Protein AF-A0A1B1S816-F1 (afdb_monomer_lite)

Secondary structure (DSSP, 8-state):
--HHHHHHHHHHHHHHTT----HHHHHHHHHHHHHHIIIIIHHHHHHHHHHHHTT--S--EEEEE--TTSPPEEEEE--S--TTT-TT------------------PPP---EEEEETTS-EE-SSHHHHHHHHHHHT-HHHHTT--S-EETTEESEESPPPP-TT----EEEETTEEEE--S-HHHHHHHHHHHHHHTT--EEEEETTS-----------PPPPEEEETT---EEHHHHHHHHHHHHHHH-TT--HHHHHHHS-GGGT-SS-SEEEHHHHHHHHHTT-GGGGTB--SGGG-EE-TTS-EEEEB---STTHHHHHHHHHHHH---EEE-

Structure (mmCIF, N/CA/C/O backbone):
data_AF-A0A1B1S816-F1
#
_entry.id   AF-A0A1B1S816-F1
#
loop_
_atom_site.group_PDB
_atom_site.id
_atom_site.type_symbol
_atom_site.label_atom_id
_atom_site.label_alt_id
_atom_site.label_comp_id
_atom_site.label_asym_id
_atom_site.label_entity_id
_atom_site.label_seq_id
_atom_site.pdbx_PDB_ins_code
_atom_site.Cartn_x
_atom_site.Cartn_y
_atom_site.Cartn_z
_atom_site.occupancy
_atom_site.B_iso_or_equiv
_atom_site.auth_seq_id
_atom_site.auth_comp_id
_atom_site.auth_asym_id
_atom_site.auth_atom_id
_atom_site.pdbx_PDB_model_num
ATOM 1 N N . MET A 1 1 ? -39.399 17.566 5.048 1.00 54.06 1 MET A N 1
ATOM 2 C CA . MET A 1 1 ? -39.058 16.172 5.399 1.00 54.06 1 MET A CA 1
ATOM 3 C C . MET A 1 1 ? -37.978 15.741 4.426 1.00 54.06 1 MET A C 1
ATOM 5 O O . MET A 1 1 ? -38.044 16.187 3.289 1.00 54.06 1 MET A O 1
ATOM 9 N N . SER A 1 2 ? -36.941 15.030 4.871 1.00 76.81 2 SER A N 1
ATOM 10 C CA . SER A 1 2 ? -35.903 14.547 3.947 1.00 76.81 2 SER A CA 1
ATOM 11 C C . SER A 1 2 ? -36.469 13.405 3.109 1.00 76.81 2 SER A C 1
ATOM 13 O O . SER A 1 2 ? -37.293 12.634 3.611 1.00 76.81 2 SER A O 1
ATOM 15 N N . THR A 1 3 ? -36.025 13.255 1.866 1.00 81.31 3 THR A N 1
ATOM 16 C CA . THR A 1 3 ? -36.449 12.118 1.027 1.00 81.31 3 THR A CA 1
ATOM 17 C C . THR A 1 3 ? -36.062 10.781 1.674 1.00 81.31 3 THR A C 1
ATOM 19 O O . THR A 1 3 ? -36.803 9.805 1.586 1.00 81.31 3 THR A O 1
ATOM 22 N N . LEU A 1 4 ? -34.976 10.762 2.456 1.00 79.44 4 LEU A N 1
ATOM 23 C CA . LEU A 1 4 ? -34.567 9.619 3.277 1.00 79.44 4 LEU A CA 1
ATOM 24 C C . LEU A 1 4 ? -35.633 9.225 4.319 1.00 79.44 4 LEU A C 1
ATOM 26 O O . LEU A 1 4 ? -35.900 8.045 4.537 1.00 79.44 4 LEU A O 1
ATOM 30 N N . SER A 1 5 ? -36.293 10.207 4.945 1.00 79.81 5 SER A N 1
ATOM 31 C CA . SER A 1 5 ? -37.382 9.928 5.890 1.00 79.81 5 SER A CA 1
ATOM 32 C C . SER A 1 5 ? -38.617 9.342 5.197 1.00 79.81 5 SER A C 1
ATOM 34 O O . SER A 1 5 ? -39.260 8.446 5.743 1.00 79.81 5 SER A O 1
ATOM 36 N N . GLU A 1 6 ? -38.910 9.781 3.972 1.00 84.38 6 GLU A N 1
ATOM 37 C CA . GLU A 1 6 ? -40.003 9.241 3.157 1.00 84.38 6 GLU A CA 1
ATOM 38 C C . GLU A 1 6 ? -39.717 7.802 2.707 1.00 84.38 6 GLU A C 1
ATOM 40 O O . GLU A 1 6 ? -40.620 6.961 2.735 1.00 84.38 6 GLU A O 1
ATOM 45 N N . LEU A 1 7 ? -38.458 7.485 2.382 1.00 84.38 7 LEU A N 1
ATOM 46 C CA . LEU A 1 7 ? -38.013 6.127 2.068 1.00 84.38 7 LEU A CA 1
ATOM 47 C C . LEU A 1 7 ? -38.244 5.171 3.248 1.00 84.38 7 LEU A C 1
ATOM 49 O O . LEU A 1 7 ? -38.854 4.113 3.071 1.00 84.38 7 LEU A O 1
ATOM 53 N N . TYR A 1 8 ? -37.843 5.557 4.464 1.00 84.19 8 TYR A N 1
ATOM 54 C CA . TYR A 1 8 ? -38.064 4.735 5.658 1.00 84.19 8 TYR A CA 1
ATOM 55 C C . TYR A 1 8 ? -39.546 4.540 5.975 1.00 84.19 8 TYR A C 1
ATOM 57 O O . TYR A 1 8 ? -39.967 3.422 6.272 1.00 84.19 8 TYR A O 1
ATOM 65 N N . ILE A 1 9 ? -40.355 5.598 5.861 1.00 86.38 9 ILE A N 1
ATOM 66 C CA . ILE A 1 9 ? -41.809 5.509 6.047 1.00 86.38 9 ILE A CA 1
ATOM 67 C C . ILE A 1 9 ? -42.423 4.556 5.015 1.00 86.38 9 ILE A C 1
ATOM 69 O O . ILE A 1 9 ? -43.265 3.729 5.362 1.00 86.38 9 ILE A O 1
ATOM 73 N N . THR A 1 10 ? -41.987 4.629 3.759 1.00 85.12 10 THR A N 1
ATOM 74 C CA . THR A 1 10 ? -42.497 3.781 2.674 1.00 85.12 10 THR A CA 1
ATOM 75 C C . THR A 1 10 ? -42.154 2.311 2.906 1.00 85.12 10 THR A C 1
ATOM 77 O O . THR A 1 10 ? -43.043 1.461 2.853 1.00 85.12 10 THR A O 1
ATOM 80 N N . MET A 1 11 ? -40.900 2.003 3.247 1.00 82.12 11 MET A N 1
ATOM 81 C CA . MET A 1 11 ? -40.461 0.637 3.557 1.00 82.12 11 MET A CA 1
ATOM 82 C C . MET A 1 11 ? -41.181 0.057 4.781 1.00 82.12 11 MET A C 1
ATOM 84 O O . MET A 1 11 ? -41.574 -1.111 4.784 1.00 82.12 11 MET A O 1
ATOM 88 N N . GLU A 1 12 ? -41.409 0.877 5.804 1.00 85.44 12 GLU A N 1
ATOM 89 C CA . GLU A 1 12 ? -42.165 0.499 6.998 1.00 85.44 12 GLU A CA 1
ATOM 90 C C . GLU A 1 12 ? -43.648 0.243 6.678 1.00 85.44 12 GLU A C 1
ATOM 92 O O . GLU A 1 12 ? -44.245 -0.711 7.177 1.00 85.44 12 GLU A O 1
ATOM 97 N N . ASN A 1 13 ? -44.250 1.049 5.801 1.00 87.38 13 ASN A N 1
ATOM 98 C CA . ASN A 1 13 ? -45.633 0.866 5.359 1.00 87.38 13 ASN A CA 1
ATOM 99 C C . ASN A 1 13 ? -45.807 -0.411 4.529 1.00 87.38 13 ASN A C 1
ATOM 101 O O . ASN A 1 13 ? -46.767 -1.146 4.750 1.00 87.38 13 ASN A O 1
ATOM 105 N N . LEU A 1 14 ? -44.868 -0.721 3.629 1.00 83.56 14 LEU A N 1
ATOM 106 C CA . LEU A 1 14 ? -44.874 -1.978 2.869 1.00 83.56 14 LEU A CA 1
ATOM 107 C C . LEU A 1 14 ? -44.826 -3.197 3.802 1.00 83.56 14 LEU A C 1
ATOM 109 O O . LEU A 1 14 ? -45.583 -4.150 3.606 1.00 83.56 14 LEU A O 1
ATOM 113 N N . ARG A 1 15 ? -44.010 -3.132 4.865 1.00 81.25 15 ARG A N 1
ATOM 114 C CA . ARG A 1 15 ? -43.965 -4.160 5.918 1.00 81.25 15 ARG A CA 1
ATOM 115 C C . ARG A 1 15 ? -45.287 -4.265 6.680 1.00 81.25 15 ARG A C 1
ATOM 117 O O . ARG A 1 15 ? -45.791 -5.368 6.864 1.00 81.25 15 ARG A O 1
ATOM 124 N N . LYS A 1 16 ? -45.876 -3.137 7.092 1.00 85.44 16 LYS A N 1
ATOM 125 C CA . LYS A 1 16 ? -47.153 -3.101 7.836 1.00 85.44 16 LYS A CA 1
ATOM 126 C C . LYS A 1 16 ? -48.343 -3.615 7.029 1.00 85.44 16 LYS A C 1
ATOM 128 O O . LYS A 1 16 ? -49.249 -4.208 7.602 1.00 85.44 16 LYS A O 1
ATOM 133 N N . LEU A 1 17 ? -48.338 -3.403 5.714 1.00 87.75 17 LEU A N 1
ATOM 134 C CA . LEU A 1 17 ? -49.375 -3.885 4.797 1.00 87.75 17 LEU A CA 1
ATOM 135 C C . LEU A 1 17 ? -49.172 -5.351 4.376 1.00 87.75 17 LEU A C 1
ATOM 137 O O . LEU A 1 17 ? -49.970 -5.872 3.600 1.00 87.75 17 LEU A O 1
ATOM 141 N N . ASN A 1 18 ? -48.130 -6.016 4.894 1.00 81.56 18 ASN A N 1
ATOM 142 C CA . ASN A 1 18 ? -47.768 -7.402 4.594 1.00 81.56 18 ASN A CA 1
ATOM 143 C C . ASN A 1 18 ? -47.592 -7.669 3.085 1.00 81.56 18 ASN A C 1
ATOM 145 O O . ASN A 1 18 ? -47.890 -8.757 2.589 1.00 81.56 18 ASN A O 1
ATOM 149 N N . LEU A 1 19 ? -47.139 -6.649 2.349 1.00 79.06 19 LEU A N 1
ATOM 150 C CA . LEU A 1 19 ? -46.873 -6.747 0.920 1.00 79.06 19 LEU A CA 1
ATOM 151 C C . LEU A 1 19 ? -45.520 -7.441 0.698 1.00 79.06 19 LEU A C 1
ATOM 153 O O . LEU A 1 19 ? -44.562 -7.157 1.423 1.00 79.06 19 LEU A O 1
ATOM 157 N N . PRO A 1 20 ? -45.411 -8.346 -0.290 1.00 73.56 20 PRO A N 1
ATOM 158 C CA . PRO A 1 20 ? -44.156 -9.025 -0.576 1.00 73.56 20 PRO A CA 1
ATOM 159 C C . PRO A 1 20 ? -43.113 -8.016 -1.068 1.00 73.56 20 PRO A C 1
ATOM 161 O O . PRO A 1 20 ? -43.314 -7.340 -2.074 1.00 73.56 20 PRO A O 1
ATOM 164 N N . ILE A 1 21 ? -41.991 -7.934 -0.354 1.00 77.69 21 ILE A N 1
ATOM 165 C CA . ILE A 1 21 ? -40.817 -7.158 -0.760 1.00 77.69 21 ILE A CA 1
ATOM 166 C C . ILE A 1 21 ? -39.834 -8.147 -1.383 1.00 77.69 21 ILE A C 1
ATOM 168 O O . ILE A 1 21 ? -39.201 -8.929 -0.664 1.00 77.69 21 ILE A O 1
ATOM 172 N N . ASP A 1 22 ? -39.748 -8.146 -2.711 1.00 80.69 22 ASP A N 1
ATOM 173 C CA . ASP A 1 22 ? -38.794 -8.987 -3.429 1.00 80.69 22 ASP A CA 1
ATOM 174 C C . ASP A 1 22 ? -37.340 -8.517 -3.210 1.00 80.69 22 ASP A C 1
ATOM 176 O O . ASP A 1 22 ? -37.071 -7.405 -2.748 1.00 80.69 22 ASP A O 1
ATOM 180 N N . GLU A 1 23 ? -36.374 -9.395 -3.492 1.00 75.69 23 GLU A N 1
ATOM 181 C CA . GLU A 1 23 ? -34.948 -9.091 -3.286 1.00 75.69 23 GLU A CA 1
ATOM 182 C C . GLU A 1 23 ? -34.452 -7.935 -4.160 1.00 75.69 23 GLU A C 1
ATOM 184 O O . GLU A 1 23 ? -33.545 -7.201 -3.769 1.00 75.69 23 GLU A O 1
ATOM 189 N N . ARG A 1 24 ? -35.079 -7.723 -5.319 1.00 77.50 24 ARG A N 1
ATOM 190 C CA . ARG A 1 24 ? -34.730 -6.625 -6.217 1.00 77.50 24 ARG A CA 1
ATOM 191 C C . ARG A 1 24 ? -35.091 -5.275 -5.599 1.00 77.50 24 ARG A C 1
ATOM 193 O O . ARG A 1 24 ? -34.254 -4.378 -5.578 1.00 77.50 24 ARG A O 1
ATOM 200 N N . LEU A 1 25 ? -36.294 -5.147 -5.048 1.00 78.12 25 LEU A N 1
ATOM 201 C CA . LEU A 1 25 ? -36.765 -3.936 -4.388 1.00 78.12 25 LEU A CA 1
ATOM 202 C C . LEU A 1 25 ? -35.934 -3.624 -3.137 1.00 78.12 25 LEU A C 1
ATOM 204 O O . LEU A 1 25 ? -35.662 -2.459 -2.866 1.00 78.12 25 LEU A O 1
ATOM 208 N N . LYS A 1 26 ? -35.465 -4.646 -2.404 1.00 75.06 26 LYS A N 1
ATOM 209 C CA . LYS A 1 26 ? -34.535 -4.452 -1.275 1.00 75.06 26 LYS A CA 1
ATOM 210 C C . LYS A 1 26 ? -33.193 -3.877 -1.720 1.00 75.06 26 LYS A C 1
ATOM 212 O O . LYS A 1 26 ? -32.689 -2.966 -1.073 1.00 75.06 26 LYS A O 1
ATOM 217 N N . GLN A 1 27 ? -32.625 -4.395 -2.808 1.00 75.69 27 GLN A N 1
ATOM 218 C CA . GLN A 1 27 ? -31.357 -3.903 -3.354 1.00 75.69 27 GLN A CA 1
ATOM 219 C C . GLN A 1 27 ? -31.491 -2.480 -3.906 1.00 75.69 27 GLN A C 1
ATOM 221 O O . GLN A 1 27 ? -30.632 -1.641 -3.649 1.00 75.69 27 GLN A O 1
ATOM 226 N N . GLU A 1 28 ? -32.577 -2.191 -4.628 1.00 76.50 28 GLU A N 1
ATOM 227 C CA . GLU A 1 28 ? -32.858 -0.847 -5.145 1.00 76.50 28 GLU A CA 1
ATOM 228 C C . GLU A 1 28 ? -33.088 0.156 -4.002 1.00 76.50 28 GLU A C 1
ATOM 230 O O . GLU A 1 28 ? -32.550 1.261 -4.047 1.00 76.50 28 GLU A O 1
ATOM 235 N N . ALA A 1 29 ? -33.801 -0.240 -2.941 1.00 78.19 29 ALA A N 1
ATOM 236 C CA . ALA A 1 29 ? -34.000 0.590 -1.755 1.00 78.19 29 ALA A CA 1
ATOM 237 C C . ALA A 1 29 ? -32.696 0.837 -0.980 1.00 78.19 29 ALA A C 1
ATOM 239 O O . ALA A 1 29 ? -32.452 1.970 -0.580 1.00 78.19 29 ALA A O 1
ATOM 240 N N . ALA A 1 30 ? -31.846 -0.182 -0.808 1.00 73.50 30 ALA A N 1
ATOM 241 C CA . ALA A 1 30 ? -30.548 -0.038 -0.143 1.00 73.50 30 ALA A CA 1
ATOM 242 C C . ALA A 1 30 ? -29.606 0.893 -0.921 1.00 73.50 30 ALA A C 1
ATOM 244 O O . ALA A 1 30 ? -28.940 1.740 -0.334 1.00 73.50 30 ALA A O 1
ATOM 245 N N . LYS A 1 31 ? -29.595 0.781 -2.254 1.00 79.75 31 LYS A N 1
ATOM 246 C CA . LYS A 1 31 ? -28.821 1.681 -3.112 1.00 79.75 31 LYS A CA 1
ATOM 247 C C . LYS A 1 31 ? -29.330 3.120 -3.028 1.00 79.75 31 LYS A C 1
ATOM 249 O O . LYS A 1 31 ? -28.537 4.045 -2.904 1.00 79.75 31 LYS A O 1
ATOM 254 N N . LEU A 1 32 ? -30.649 3.305 -3.069 1.00 82.88 32 LEU A N 1
ATOM 255 C CA . LEU A 1 32 ? -31.257 4.624 -2.923 1.00 82.88 32 LEU A CA 1
ATOM 256 C C . LEU A 1 32 ? -30.966 5.228 -1.543 1.00 82.88 32 LEU A C 1
ATOM 258 O O . LEU A 1 32 ? -30.705 6.419 -1.442 1.00 82.88 32 LEU A O 1
ATOM 262 N N . GLU A 1 33 ? -30.986 4.420 -0.485 1.00 78.12 33 GLU A N 1
ATOM 263 C CA . GLU A 1 33 ? -30.619 4.847 0.865 1.00 78.12 33 GLU A CA 1
ATOM 264 C C . GLU A 1 33 ? -29.169 5.352 0.923 1.00 78.12 33 GLU A C 1
ATOM 266 O O . GLU A 1 33 ? -28.933 6.452 1.422 1.00 78.12 33 GLU A O 1
ATOM 271 N N . GLU A 1 34 ? -28.216 4.602 0.363 1.00 75.31 34 GLU A N 1
ATOM 272 C CA . GLU A 1 34 ? -26.804 5.003 0.271 1.00 75.31 34 GLU A CA 1
ATOM 273 C C . GLU A 1 34 ? -26.632 6.311 -0.518 1.00 75.31 34 GLU A C 1
ATOM 275 O O . GLU A 1 34 ? -25.973 7.246 -0.050 1.00 75.31 34 GLU A O 1
ATOM 280 N N . ASP A 1 35 ? -27.292 6.420 -1.675 1.00 80.25 35 ASP A N 1
ATOM 281 C CA . ASP A 1 35 ? -27.266 7.621 -2.511 1.00 80.25 35 ASP A CA 1
ATOM 282 C C . ASP A 1 35 ? -27.808 8.841 -1.745 1.00 80.25 35 ASP A C 1
ATOM 284 O O . ASP A 1 35 ? -27.175 9.899 -1.733 1.00 80.25 35 ASP A O 1
ATOM 288 N N . LEU A 1 36 ? -28.931 8.691 -1.036 1.00 79.69 36 LEU A N 1
ATOM 289 C CA . LEU A 1 36 ? -29.540 9.763 -0.244 1.00 79.69 36 LEU A CA 1
ATOM 290 C C . LEU A 1 36 ? -28.685 10.168 0.962 1.00 79.69 36 LEU A C 1
ATOM 292 O O . LEU A 1 36 ? -28.577 11.359 1.270 1.00 79.69 36 LEU A O 1
ATOM 296 N N . ILE A 1 37 ? -28.038 9.211 1.633 1.00 77.75 37 ILE A N 1
ATOM 297 C CA . ILE A 1 37 ? -27.075 9.502 2.703 1.00 77.75 37 ILE A CA 1
ATOM 298 C C . ILE A 1 37 ? -25.922 10.342 2.143 1.00 77.75 37 ILE A C 1
ATOM 300 O O . ILE A 1 37 ? -25.559 11.365 2.736 1.00 77.75 37 ILE A O 1
ATOM 304 N N . ARG A 1 38 ? -25.390 9.971 0.974 1.00 76.06 38 ARG A N 1
ATOM 305 C CA . ARG A 1 38 ? -24.302 10.701 0.319 1.00 76.06 38 ARG A CA 1
ATOM 306 C C . ARG A 1 38 ? -24.712 12.113 -0.097 1.00 76.06 38 ARG A C 1
ATOM 308 O O . ARG A 1 38 ? -23.936 13.044 0.108 1.00 76.06 38 ARG A O 1
ATOM 315 N N . THR A 1 39 ? -25.898 12.293 -0.678 1.00 79.31 39 THR A N 1
ATOM 316 C CA . THR A 1 39 ? -26.309 13.581 -1.261 1.00 79.31 39 THR A CA 1
ATOM 317 C C . THR A 1 39 ? -26.966 14.539 -0.275 1.00 79.31 39 THR A C 1
ATOM 319 O O . THR A 1 39 ? -26.865 15.747 -0.465 1.00 79.31 39 THR A O 1
ATOM 322 N N . GLU A 1 40 ? -27.645 14.044 0.762 1.00 80.06 40 GLU A N 1
ATOM 323 C CA . GLU A 1 40 ? -28.373 14.899 1.713 1.00 80.06 40 GLU A CA 1
ATOM 324 C C . GLU A 1 40 ? -27.672 14.994 3.073 1.00 80.06 40 GLU A C 1
ATOM 326 O O . GLU A 1 40 ? -27.517 16.088 3.628 1.00 80.06 40 GLU A O 1
ATOM 331 N N . ILE A 1 41 ? -27.228 13.859 3.623 1.00 80.31 41 ILE A N 1
ATOM 332 C CA . ILE A 1 41 ? -26.720 13.799 4.999 1.00 80.31 41 ILE A CA 1
ATOM 333 C C . ILE A 1 41 ? -25.270 14.278 5.080 1.00 80.31 41 ILE A C 1
ATOM 335 O O . ILE A 1 41 ? -24.970 15.124 5.927 1.00 80.31 41 ILE A O 1
ATOM 339 N N . LEU A 1 42 ? -24.380 13.800 4.202 1.00 77.69 42 LEU A N 1
ATOM 340 C CA . LEU A 1 42 ? -22.964 14.194 4.240 1.00 77.69 42 LEU A CA 1
ATOM 341 C C . LEU A 1 42 ? -22.754 15.712 4.072 1.00 77.69 42 LEU A C 1
ATOM 343 O O . LEU A 1 42 ? -22.046 16.282 4.902 1.00 77.69 42 LEU A O 1
ATOM 347 N N . PRO A 1 43 ? -23.399 16.415 3.117 1.00 80.88 43 PRO A N 1
ATOM 348 C CA . PRO A 1 43 ? -23.233 17.865 2.985 1.00 80.88 43 PRO A CA 1
ATOM 349 C C . PRO A 1 43 ? -23.735 18.637 4.209 1.00 80.88 43 PRO A C 1
ATOM 351 O O . PRO A 1 43 ? -23.079 19.570 4.669 1.00 80.88 43 PRO A O 1
ATOM 354 N N . THR A 1 44 ? -24.861 18.206 4.786 1.00 80.06 44 THR A N 1
ATOM 355 C CA . THR A 1 44 ? -25.425 18.815 6.000 1.00 80.06 44 THR A CA 1
ATOM 356 C C . THR A 1 44 ? -24.497 18.630 7.208 1.00 80.06 44 THR A C 1
ATOM 358 O O . THR A 1 44 ? -24.396 19.509 8.067 1.00 80.06 44 THR A O 1
ATOM 361 N N . LEU A 1 45 ? -23.812 17.484 7.301 1.00 79.38 45 LEU A N 1
ATOM 362 C CA . LEU A 1 45 ? -22.800 17.236 8.331 1.00 79.38 45 LEU A CA 1
ATOM 363 C C . LEU A 1 45 ? -21.567 18.118 8.122 1.00 79.38 45 LEU A C 1
ATOM 365 O O . LEU A 1 45 ? -21.092 18.719 9.085 1.00 79.38 45 LEU A O 1
ATOM 369 N N . THR A 1 46 ? -21.089 18.243 6.883 1.00 77.69 46 THR A N 1
ATOM 370 C CA . THR A 1 46 ? -19.962 19.114 6.526 1.00 77.69 46 THR A CA 1
ATOM 371 C C . THR A 1 46 ? -20.216 20.559 6.948 1.00 77.69 46 THR A C 1
ATOM 373 O O . THR A 1 46 ? -19.404 21.119 7.683 1.00 77.69 46 THR A O 1
ATOM 376 N N . GLU A 1 47 ? -21.371 21.127 6.589 1.00 81.88 47 GLU A N 1
ATOM 377 C CA . GLU A 1 47 ? -21.736 22.517 6.908 1.00 81.88 47 GLU A CA 1
ATOM 378 C C . GLU A 1 47 ? -21.732 22.801 8.421 1.00 81.88 47 GLU A C 1
ATOM 380 O O . GLU A 1 47 ? -21.360 23.886 8.867 1.00 81.88 47 GLU A O 1
ATOM 385 N N . LYS A 1 48 ? -22.117 21.813 9.238 1.00 80.75 48 LYS A N 1
ATOM 386 C CA . LYS A 1 48 ? -22.185 21.961 10.700 1.00 80.75 48 LYS A CA 1
ATOM 387 C C . LYS A 1 48 ? -20.855 21.715 11.404 1.00 80.75 48 LYS A C 1
ATOM 389 O O . LYS A 1 48 ? -20.613 22.303 12.457 1.00 80.75 48 LYS A O 1
ATOM 394 N N . ILE A 1 49 ? -20.022 20.823 10.873 1.00 81.50 49 ILE A N 1
ATOM 395 C CA . ILE A 1 49 ? -18.770 20.405 11.515 1.00 81.50 49 ILE A CA 1
ATOM 396 C C . ILE A 1 49 ? -17.616 21.338 11.133 1.00 81.50 49 ILE A C 1
ATOM 398 O O . ILE A 1 49 ? -16.775 21.632 11.982 1.00 81.50 49 ILE A O 1
ATOM 402 N N . GLU A 1 50 ? -17.586 21.851 9.902 1.00 78.19 50 GLU A N 1
ATOM 403 C CA . GLU A 1 50 ? -16.507 22.718 9.408 1.00 78.19 50 GLU A CA 1
ATOM 404 C C . GLU A 1 50 ? -16.243 23.944 10.315 1.00 78.19 50 GLU A C 1
ATOM 406 O O . GLU A 1 50 ? -15.088 24.138 10.713 1.00 78.19 50 GLU A O 1
ATOM 411 N N . PRO A 1 51 ? -17.256 24.709 10.781 1.00 86.19 51 PRO A N 1
ATOM 412 C CA . PRO A 1 51 ? -17.027 25.836 11.690 1.00 86.19 51 PRO A CA 1
ATOM 413 C C . PRO A 1 51 ? -16.426 25.425 13.041 1.00 86.19 51 PRO A C 1
ATOM 415 O O . PRO A 1 51 ? -15.627 26.164 13.617 1.00 86.19 51 PRO A O 1
ATOM 418 N N . ALA A 1 52 ? -16.779 24.241 13.552 1.00 79.75 52 ALA A N 1
ATOM 419 C CA . ALA A 1 52 ? -16.256 23.728 14.818 1.00 79.75 52 ALA A CA 1
ATOM 420 C C . ALA A 1 52 ? -14.782 23.297 14.710 1.00 79.75 52 ALA A C 1
ATOM 422 O O . ALA A 1 52 ? -14.057 23.313 15.705 1.00 79.75 52 ALA A O 1
ATOM 423 N N . LEU A 1 53 ? -14.325 22.947 13.504 1.00 80.44 53 LEU A N 1
ATOM 424 C CA . LEU A 1 53 ? -12.941 22.562 13.229 1.00 80.44 53 LEU A CA 1
ATOM 425 C C . LEU A 1 53 ? -12.050 23.741 12.812 1.00 80.44 53 LEU A C 1
ATOM 427 O O . LEU A 1 53 ? -10.834 23.578 12.753 1.00 80.44 53 LEU A O 1
ATOM 431 N N . ALA A 1 54 ? -12.612 24.936 12.601 1.00 78.56 54 ALA A N 1
ATOM 432 C CA . ALA A 1 54 ? -11.882 26.113 12.120 1.00 78.56 54 ALA A CA 1
ATOM 433 C C . ALA A 1 54 ? -10.707 26.548 13.021 1.00 78.56 54 ALA A C 1
ATOM 435 O O . ALA A 1 54 ? -9.746 27.149 12.545 1.00 78.56 54 ALA A O 1
ATOM 436 N N . GLN A 1 55 ? -10.755 26.242 14.322 1.00 76.31 55 GLN A N 1
ATOM 437 C CA . GLN A 1 55 ? -9.669 26.559 15.261 1.00 76.31 55 GLN A CA 1
ATOM 438 C C . GLN A 1 55 ? -8.487 25.580 15.175 1.00 76.31 55 GLN A C 1
ATOM 440 O O . GLN A 1 55 ? -7.437 25.821 15.775 1.00 76.31 55 GLN A O 1
ATOM 445 N N . VAL A 1 56 ? -8.637 24.459 14.464 1.00 76.94 56 VAL A N 1
ATOM 446 C CA . VAL A 1 56 ? -7.612 23.421 14.412 1.00 76.94 56 VAL A CA 1
ATOM 447 C C . VAL A 1 56 ? -6.591 23.726 13.318 1.00 76.94 56 VAL A C 1
ATOM 449 O O . VAL A 1 56 ? -6.877 23.659 12.131 1.00 76.94 56 VAL A O 1
ATOM 452 N N . GLN A 1 57 ? -5.356 24.020 13.727 1.00 60.00 57 GLN A N 1
ATOM 453 C CA . GLN A 1 57 ? -4.264 24.431 12.829 1.00 60.00 57 GLN A CA 1
ATOM 454 C C . GLN A 1 57 ? -3.397 23.263 12.326 1.00 60.00 57 GLN A C 1
ATOM 456 O O . GLN A 1 57 ? -2.254 23.459 11.915 1.00 60.00 57 GLN A O 1
ATOM 461 N N . ARG A 1 58 ? -3.893 22.025 12.412 1.00 59.38 58 ARG A N 1
ATOM 462 C CA . ARG A 1 58 ? -3.157 20.829 11.985 1.00 59.38 58 ARG A CA 1
ATOM 463 C C . ARG A 1 58 ? -4.069 19.850 11.265 1.00 59.38 58 ARG A C 1
ATOM 465 O O . ARG A 1 58 ? -5.235 19.720 11.620 1.00 59.38 58 ARG A O 1
ATOM 472 N N . GLU A 1 59 ? -3.499 19.110 10.322 1.00 53.53 59 GLU A N 1
ATOM 473 C CA . GLU A 1 59 ? -4.192 18.025 9.625 1.00 53.53 59 GLU A CA 1
ATOM 474 C C . GLU A 1 59 ? -4.706 16.971 10.624 1.00 53.53 59 GLU A C 1
ATOM 476 O O . GLU A 1 59 ? -3.977 16.527 11.524 1.00 53.53 59 GLU A O 1
ATOM 481 N N . LEU A 1 60 ? -5.966 16.564 10.466 1.00 64.94 60 LEU A N 1
ATOM 482 C CA . LEU A 1 60 ? -6.601 15.505 11.246 1.00 64.94 60 LEU A CA 1
ATOM 483 C C . LEU A 1 60 ? -7.660 14.783 10.421 1.00 64.94 60 LEU A C 1
ATOM 485 O O . LEU A 1 60 ? -8.268 15.363 9.529 1.00 64.94 60 LEU A O 1
ATOM 489 N N . VAL A 1 61 ? -7.884 13.516 10.751 1.00 68.81 61 VAL A N 1
ATOM 490 C CA . VAL A 1 61 ? -8.939 12.695 10.161 1.00 68.81 61 VAL A CA 1
ATOM 491 C C . VAL A 1 61 ? -9.896 12.305 11.279 1.00 68.81 61 VAL A C 1
ATOM 493 O O . VAL A 1 61 ? -9.454 11.808 12.315 1.00 68.81 61 VAL A O 1
ATOM 496 N N . LEU A 1 62 ? -11.193 12.546 11.096 1.00 69.75 62 LEU A N 1
ATOM 497 C CA . LEU A 1 62 ? -12.231 12.191 12.064 1.00 69.75 62 LEU A CA 1
ATOM 498 C C . LEU A 1 62 ? -13.030 11.010 11.539 1.00 69.75 62 LEU A C 1
ATOM 500 O O . LEU A 1 62 ? -13.519 11.032 10.415 1.00 69.75 62 LEU A O 1
ATOM 504 N N . VAL A 1 63 ? -13.158 9.984 12.371 1.00 74.06 63 VAL A N 1
ATOM 505 C CA . VAL A 1 63 ? -14.044 8.850 12.120 1.00 74.06 63 VAL A CA 1
ATOM 506 C C . VAL A 1 63 ? -15.269 9.039 12.996 1.00 74.06 63 VAL A C 1
ATOM 508 O O . VAL A 1 63 ? -15.147 9.170 14.218 1.00 74.06 63 VAL A O 1
ATOM 511 N N . VAL A 1 64 ? -16.432 9.084 12.354 1.00 73.94 64 VAL A N 1
ATOM 512 C CA . VAL A 1 64 ? -17.730 9.211 13.011 1.00 73.94 64 VAL A CA 1
ATOM 513 C C . VAL A 1 64 ? -18.417 7.856 12.937 1.00 73.94 64 VAL A C 1
ATOM 515 O O . VAL A 1 64 ? -18.726 7.375 11.853 1.00 73.94 64 VAL A O 1
ATOM 518 N N . ASP A 1 65 ? -18.617 7.240 14.096 1.00 68.00 65 ASP A N 1
ATOM 519 C CA . ASP A 1 65 ? -19.344 5.985 14.244 1.00 68.00 65 ASP A CA 1
ATOM 520 C C . ASP A 1 65 ? -20.75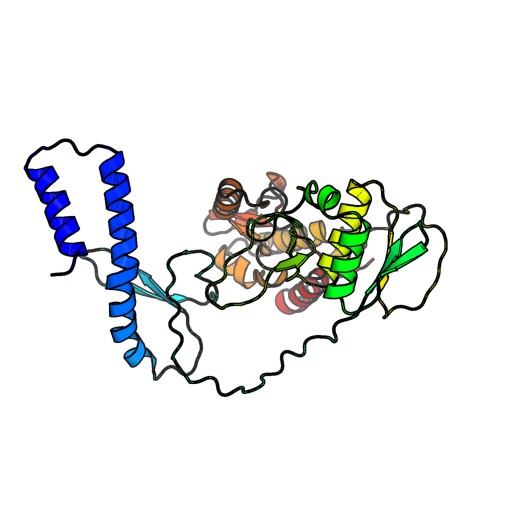0 6.309 14.766 1.00 68.00 65 ASP A C 1
ATOM 522 O O . ASP A 1 65 ? -20.926 6.823 15.880 1.00 68.00 65 ASP A O 1
ATOM 526 N N . TYR A 1 66 ? -21.743 6.093 13.902 1.00 73.31 66 TYR A N 1
ATOM 527 C CA . TYR A 1 66 ? -23.145 6.383 14.168 1.00 73.31 66 TYR A CA 1
ATOM 528 C C . TYR A 1 66 ? -23.956 5.091 14.187 1.00 73.31 66 TYR A C 1
ATOM 530 O O . TYR A 1 66 ? -24.113 4.422 13.169 1.00 73.31 66 TYR A O 1
ATOM 538 N N . VAL A 1 67 ? -24.535 4.791 15.351 1.00 65.56 67 VAL A N 1
ATOM 539 C CA . VAL A 1 67 ? -25.529 3.730 15.518 1.00 65.56 67 VAL A CA 1
ATOM 540 C C . VAL A 1 67 ? -26.827 4.374 16.019 1.00 65.56 67 VAL A C 1
ATOM 542 O O . VAL A 1 67 ? -26.806 5.011 17.083 1.00 65.56 67 VAL A O 1
ATOM 545 N N . PRO A 1 68 ? -27.956 4.237 15.295 1.00 71.19 68 PRO A N 1
ATOM 546 C CA . PRO A 1 68 ? -29.238 4.807 15.702 1.00 71.19 68 PRO A CA 1
ATOM 547 C C . PRO A 1 68 ? -29.606 4.454 17.151 1.00 71.19 68 PRO A C 1
ATOM 549 O O . PRO A 1 68 ? -29.480 3.309 17.576 1.00 71.19 68 PRO A O 1
ATOM 552 N N . GLY A 1 69 ? -30.054 5.447 17.924 1.00 64.12 69 GLY A N 1
ATOM 553 C CA . GLY A 1 69 ? -30.439 5.267 19.332 1.00 64.12 69 GLY A CA 1
ATOM 554 C C . GLY A 1 69 ? -29.279 5.240 20.336 1.00 64.12 69 GLY A C 1
ATOM 555 O O . GLY A 1 69 ? -29.527 5.170 21.538 1.00 64.12 69 GLY A O 1
ATOM 556 N N . THR A 1 70 ? -28.028 5.346 19.880 1.00 59.75 70 THR A N 1
ATOM 557 C CA . THR A 1 70 ? -26.849 5.450 20.753 1.00 59.75 70 THR A CA 1
ATOM 558 C C . THR A 1 70 ? -26.185 6.828 20.646 1.00 59.75 70 THR A C 1
ATOM 560 O O . THR A 1 70 ? -26.377 7.527 19.646 1.00 59.75 70 THR A O 1
ATOM 563 N N . PRO A 1 71 ? -25.407 7.259 21.659 1.00 56.41 71 PRO A N 1
ATOM 564 C CA . PRO A 1 71 ? -24.618 8.480 21.558 1.00 56.41 71 PRO A CA 1
ATOM 565 C C . PRO A 1 71 ? -23.605 8.401 20.411 1.00 56.41 71 PRO A C 1
ATOM 567 O O . PRO A 1 71 ? -22.892 7.407 20.274 1.00 56.41 71 PRO A O 1
ATOM 570 N N . LEU A 1 72 ? -23.518 9.478 19.629 1.00 68.19 72 LEU A N 1
ATOM 571 C CA . LEU A 1 72 ? -22.571 9.613 18.525 1.00 68.19 72 LEU A CA 1
ATOM 572 C C . LEU A 1 72 ? -21.128 9.458 19.028 1.00 68.19 72 LEU A C 1
ATOM 574 O O . LEU A 1 72 ? -20.709 10.176 19.940 1.00 68.19 72 LEU A O 1
ATOM 578 N N . LYS A 1 73 ? -20.354 8.557 18.415 1.00 59.78 73 LYS A N 1
ATOM 579 C CA . LYS A 1 73 ? -18.941 8.351 18.753 1.00 59.78 73 LYS A CA 1
ATOM 580 C C . LYS A 1 73 ? -18.056 9.013 17.707 1.00 59.78 73 LYS A C 1
ATOM 582 O O . LYS A 1 73 ? -18.150 8.718 16.520 1.00 59.78 73 LYS A O 1
ATOM 587 N N . VAL A 1 74 ? -17.157 9.885 18.156 1.00 70.38 74 VAL A N 1
ATOM 588 C CA . VAL A 1 74 ? -16.203 10.587 17.287 1.00 70.38 74 VAL A CA 1
ATOM 589 C C . VAL A 1 74 ? -14.786 10.256 17.738 1.00 70.38 74 VAL A C 1
ATOM 591 O O . VAL A 1 74 ? -14.453 10.418 18.910 1.00 70.38 74 VAL A O 1
ATOM 594 N N . SER A 1 75 ? -13.955 9.773 16.813 1.00 57.72 75 SER A N 1
ATOM 595 C CA . SER A 1 75 ? -12.574 9.352 17.082 1.00 57.72 75 SER A CA 1
ATOM 596 C C . SER A 1 75 ? -11.580 10.009 16.124 1.00 57.72 75 SER A C 1
ATOM 598 O O . SER A 1 75 ? -11.846 10.160 14.933 1.00 57.72 75 SER A O 1
ATOM 600 N N . LEU A 1 76 ? -10.399 10.367 16.635 1.00 51.84 76 LEU A N 1
ATOM 601 C CA . LEU A 1 76 ? -9.282 10.884 15.839 1.00 51.84 76 LEU A CA 1
ATOM 602 C C . LEU A 1 76 ? -8.511 9.731 15.184 1.00 51.84 76 LEU A C 1
ATOM 604 O O . LEU A 1 76 ? -7.927 8.887 15.865 1.00 51.84 76 LEU A O 1
ATOM 608 N N . SER A 1 77 ? -8.463 9.726 13.856 1.00 52.34 77 SER A N 1
ATOM 609 C CA . SER A 1 77 ? -7.668 8.795 13.059 1.00 52.34 77 SER A CA 1
ATOM 610 C C . SER A 1 77 ? -6.297 9.382 12.713 1.00 52.34 77 SER A C 1
ATOM 612 O O . SER A 1 77 ? -6.143 10.567 12.421 1.00 52.34 77 SER A O 1
ATOM 614 N N . ARG A 1 78 ? -5.277 8.514 12.732 1.00 48.06 78 ARG A N 1
ATOM 615 C CA . ARG A 1 78 ? -3.886 8.813 12.337 1.00 48.06 78 ARG A CA 1
ATOM 616 C C . ARG A 1 78 ? -3.577 8.399 10.888 1.00 48.06 78 ARG A C 1
ATOM 618 O O . ARG A 1 78 ? -2.445 8.559 10.440 1.00 48.06 78 ARG A O 1
ATOM 625 N N . LYS A 1 79 ? -4.551 7.831 10.166 1.00 45.97 79 LYS A N 1
ATOM 626 C CA . LYS A 1 79 ? -4.407 7.364 8.777 1.00 45.97 79 LYS A CA 1
ATOM 627 C C . LYS A 1 79 ? -4.999 8.405 7.823 1.00 45.97 79 LYS A C 1
ATOM 629 O O . LYS A 1 79 ? -6.187 8.686 7.912 1.00 45.97 79 LYS A O 1
ATOM 634 N N . ARG A 1 80 ? -4.159 8.955 6.932 1.00 46.12 80 ARG A N 1
ATOM 635 C CA . ARG A 1 80 ? -4.504 10.032 5.976 1.00 46.12 80 ARG A CA 1
ATOM 636 C C . ARG A 1 80 ? -5.405 9.588 4.819 1.00 46.12 80 ARG A C 1
ATOM 638 O O . ARG A 1 80 ? -6.110 10.417 4.270 1.00 46.12 80 ARG A O 1
ATOM 645 N N . ASN A 1 81 ? -5.423 8.299 4.488 1.00 43.25 81 ASN A N 1
ATOM 646 C CA . ASN A 1 81 ? -6.186 7.780 3.355 1.00 43.25 81 ASN A CA 1
ATOM 647 C C . ASN A 1 81 ? -7.303 6.872 3.870 1.00 43.25 81 ASN A C 1
ATOM 649 O O . ASN A 1 81 ? -7.090 5.681 4.092 1.00 43.25 81 ASN A O 1
ATOM 653 N N . ILE A 1 82 ? -8.476 7.453 4.122 1.00 42.47 82 ILE A N 1
ATOM 654 C CA . ILE A 1 82 ? -9.715 6.692 4.356 1.00 42.47 82 ILE A CA 1
ATOM 655 C C . ILE A 1 82 ? -10.516 6.544 3.050 1.00 42.47 82 ILE A C 1
ATOM 657 O O . ILE A 1 82 ? -11.295 5.606 2.924 1.00 42.47 82 ILE A O 1
ATOM 661 N N . SER A 1 83 ? -10.244 7.370 2.037 1.00 38.78 83 SER A N 1
ATOM 662 C CA . SER A 1 83 ? -10.819 7.284 0.685 1.00 38.78 83 SER A CA 1
ATOM 663 C C . SER A 1 83 ? -10.459 5.992 -0.063 1.00 38.78 83 SER A C 1
ATOM 665 O O . SER A 1 83 ? -11.233 5.530 -0.892 1.00 38.78 83 SER A O 1
ATOM 667 N N . ASP A 1 84 ? -9.335 5.353 0.283 1.00 39.03 84 ASP A N 1
ATOM 668 C CA . ASP A 1 84 ? -8.954 4.034 -0.251 1.00 39.03 84 ASP A CA 1
ATOM 669 C C . ASP A 1 84 ? -9.752 2.871 0.388 1.00 39.03 84 ASP A C 1
ATOM 671 O O . ASP A 1 84 ? -9.657 1.733 -0.072 1.00 39.03 84 ASP A O 1
ATOM 675 N N . VAL A 1 85 ? -10.492 3.129 1.477 1.00 35.94 85 VAL A N 1
ATOM 676 C CA . VAL A 1 85 ? -11.185 2.109 2.294 1.00 35.94 85 VAL A CA 1
ATOM 677 C C . VAL A 1 85 ? -12.703 2.321 2.324 1.00 35.94 85 VAL A C 1
ATOM 679 O O . VAL A 1 85 ? -13.445 1.361 2.507 1.00 35.94 85 VAL A O 1
ATOM 682 N N . LEU A 1 86 ? -13.176 3.551 2.114 1.00 36.25 86 LEU A N 1
ATOM 683 C CA . LEU A 1 86 ? -14.590 3.902 2.017 1.00 36.25 86 LEU A CA 1
ATOM 684 C C . LEU A 1 86 ? -14.793 4.753 0.748 1.00 36.25 86 LEU A C 1
ATOM 686 O O . LEU A 1 86 ? -14.309 5.887 0.723 1.00 36.25 86 LEU A O 1
ATOM 690 N N . PRO A 1 87 ? -15.507 4.262 -0.284 1.00 40.56 87 PRO A N 1
ATOM 691 C CA . PRO A 1 87 ? -15.799 5.016 -1.517 1.00 40.56 87 PRO A CA 1
ATOM 692 C C . PRO A 1 87 ? -16.689 6.266 -1.305 1.00 40.56 87 PRO A C 1
ATOM 694 O O . PRO A 1 87 ? -17.030 6.971 -2.259 1.00 40.56 87 PRO A O 1
ATOM 697 N N . ASP A 1 88 ? -17.038 6.560 -0.050 1.00 38.75 88 ASP A N 1
ATOM 698 C CA . ASP A 1 88 ? -18.051 7.534 0.373 1.00 38.75 88 ASP A CA 1
ATOM 699 C C . ASP A 1 88 ? -17.456 8.641 1.253 1.00 38.75 88 ASP A C 1
ATOM 701 O O . ASP A 1 88 ? -18.174 9.474 1.806 1.00 38.75 88 ASP A O 1
ATOM 705 N N . ALA A 1 89 ? -16.130 8.660 1.404 1.00 38.50 89 ALA A N 1
ATOM 706 C CA . ALA A 1 89 ? -15.440 9.702 2.147 1.00 38.50 89 ALA A CA 1
ATOM 707 C C . ALA A 1 89 ? -15.574 11.053 1.418 1.00 38.50 89 ALA A C 1
ATOM 709 O O . ALA A 1 89 ? -14.914 11.294 0.409 1.00 38.50 89 ALA A O 1
ATOM 710 N N . VAL A 1 90 ? -16.418 11.946 1.941 1.00 39.22 90 VAL A N 1
ATOM 711 C CA . VAL A 1 90 ? -16.495 13.342 1.491 1.00 39.22 90 VAL A CA 1
ATOM 712 C C . VAL A 1 90 ? -15.310 14.110 2.071 1.00 39.22 90 VAL A C 1
ATOM 714 O O . VAL A 1 90 ? -15.197 14.304 3.282 1.00 39.22 90 VAL A O 1
ATOM 717 N N . GLU A 1 91 ? -14.405 14.526 1.190 1.00 40.72 91 GLU A N 1
ATOM 718 C CA . GLU A 1 91 ? -13.240 15.336 1.526 1.00 40.72 91 GLU A CA 1
ATOM 719 C C . GLU A 1 91 ? -13.667 16.801 1.700 1.00 40.72 91 GLU A C 1
ATOM 721 O O . GLU A 1 91 ? -14.097 17.464 0.756 1.00 40.72 91 GLU A O 1
ATOM 726 N N . ILE A 1 92 ? -13.576 17.319 2.925 1.00 33.59 92 ILE A N 1
ATOM 727 C CA . ILE A 1 92 ? -13.851 18.730 3.210 1.00 33.59 92 ILE A CA 1
ATOM 728 C C . ILE A 1 92 ? -12.565 19.508 2.927 1.00 33.59 92 ILE A C 1
ATOM 730 O O . ILE A 1 92 ? -11.673 19.579 3.770 1.00 33.59 92 ILE A O 1
ATOM 734 N N . SER A 1 93 ? -12.458 20.071 1.727 1.00 31.45 93 SER A N 1
ATOM 735 C CA . SER A 1 93 ? -11.440 21.076 1.412 1.00 31.45 93 SER A CA 1
ATOM 736 C C . SER A 1 93 ? -12.084 22.463 1.449 1.00 31.45 93 SER A C 1
ATOM 738 O O . SER A 1 93 ? -13.037 22.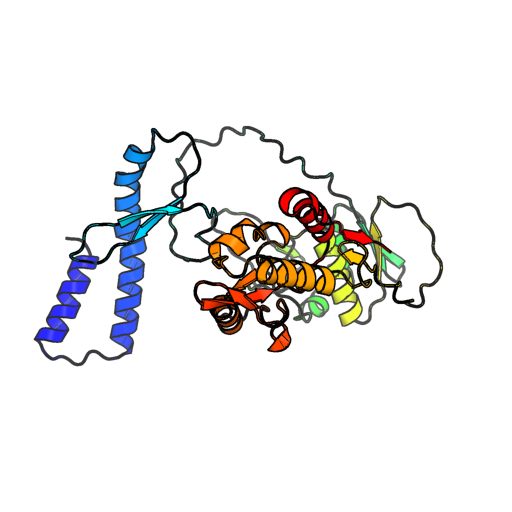690 0.699 1.00 31.45 93 SER A O 1
ATOM 740 N N . PRO A 1 94 ? -11.594 23.419 2.261 1.00 28.66 94 PRO A N 1
ATOM 741 C CA . PRO A 1 94 ? -12.099 24.783 2.201 1.00 28.66 94 PRO A CA 1
ATOM 742 C C . PRO A 1 94 ? -11.836 25.355 0.802 1.00 28.66 94 PRO A C 1
ATOM 744 O O . PRO A 1 94 ? -10.720 25.262 0.281 1.00 28.66 94 PRO A O 1
ATOM 747 N N . LYS A 1 95 ? -12.858 25.973 0.189 1.00 28.39 95 LYS A N 1
ATOM 748 C CA . LYS A 1 95 ? -12.714 26.774 -1.040 1.00 28.39 95 LYS A CA 1
ATOM 749 C C . LYS A 1 95 ? -11.888 28.022 -0.730 1.00 28.39 95 LYS A C 1
ATOM 751 O O . LYS A 1 95 ? -12.422 29.113 -0.551 1.00 28.39 95 LYS A O 1
ATOM 756 N N . ILE A 1 96 ? -10.573 27.867 -0.682 1.00 29.81 96 ILE A N 1
ATOM 757 C CA . ILE A 1 96 ? -9.645 28.987 -0.785 1.00 29.81 96 ILE A CA 1
ATOM 758 C C . ILE A 1 96 ? -9.368 29.161 -2.283 1.00 29.81 96 ILE A C 1
ATOM 760 O O . ILE A 1 96 ? -8.958 28.192 -2.927 1.00 29.81 96 ILE A O 1
ATOM 764 N N . PRO A 1 97 ? -9.600 30.345 -2.881 1.00 29.61 97 PRO A N 1
ATOM 765 C CA . PRO A 1 97 ? -9.147 30.598 -4.242 1.00 29.61 97 PRO A CA 1
ATOM 766 C C . PRO A 1 97 ? -7.649 30.303 -4.311 1.00 29.61 97 PRO A C 1
ATOM 768 O O . PRO A 1 97 ? -6.887 30.818 -3.495 1.00 29.61 97 PRO A O 1
ATOM 771 N N . HIS A 1 98 ? -7.252 29.435 -5.247 1.00 29.12 98 HIS A N 1
ATOM 772 C CA . HIS A 1 98 ? -5.875 28.990 -5.438 1.00 29.12 98 HIS A CA 1
ATOM 773 C C . HIS A 1 98 ? -4.920 30.186 -5.552 1.00 29.12 98 HIS A C 1
ATOM 775 O O . HIS A 1 98 ? -4.674 30.710 -6.638 1.00 29.12 98 HIS A O 1
ATOM 781 N N . ILE A 1 99 ? -4.324 30.585 -4.431 1.00 29.08 99 ILE A N 1
ATOM 782 C CA . ILE A 1 99 ? -3.036 31.253 -4.450 1.00 29.08 99 ILE A CA 1
ATOM 783 C C . ILE A 1 99 ? -2.033 30.130 -4.651 1.00 29.08 99 ILE A C 1
ATOM 785 O O . ILE A 1 99 ? -1.870 29.247 -3.813 1.00 29.08 99 ILE A O 1
ATOM 789 N N . VAL A 1 100 ? -1.411 30.148 -5.823 1.00 33.50 100 VAL A N 1
ATOM 790 C CA . VAL A 1 100 ? -0.273 29.307 -6.165 1.00 33.50 100 VAL A CA 1
ATOM 791 C C . VAL A 1 100 ? 0.862 29.659 -5.203 1.00 33.50 100 VAL A C 1
ATOM 793 O O . VAL A 1 100 ? 1.656 30.555 -5.467 1.00 33.50 100 VAL A O 1
ATOM 796 N N . THR A 1 101 ? 0.944 28.973 -4.069 1.00 25.28 101 THR A N 1
ATOM 797 C CA . THR A 1 101 ? 2.152 28.941 -3.248 1.00 25.28 101 THR A CA 1
ATOM 798 C C . THR A 1 101 ? 2.864 27.629 -3.517 1.00 25.28 101 THR A C 1
ATOM 800 O O . THR A 1 101 ? 2.465 26.553 -3.081 1.00 25.28 101 THR A O 1
ATOM 803 N N . ALA A 1 102 ? 3.931 27.746 -4.304 1.00 34.47 102 ALA A N 1
ATOM 804 C CA . ALA A 1 102 ? 4.889 26.696 -4.570 1.00 34.47 102 ALA A CA 1
ATOM 805 C C . ALA A 1 102 ? 5.473 26.164 -3.251 1.00 34.47 102 ALA A C 1
ATOM 807 O O . ALA A 1 102 ? 6.391 26.750 -2.683 1.00 34.47 102 ALA A O 1
ATOM 808 N N . THR A 1 103 ? 4.965 25.034 -2.769 1.00 29.91 103 THR A N 1
ATOM 809 C CA . THR A 1 103 ? 5.700 24.182 -1.837 1.00 29.91 103 THR A CA 1
ATOM 810 C C . THR A 1 103 ? 6.482 23.180 -2.674 1.00 29.91 103 THR A C 1
ATOM 812 O O . THR A 1 103 ? 5.941 22.290 -3.330 1.00 29.91 103 THR A O 1
ATOM 815 N N . GLY A 1 104 ? 7.794 23.401 -2.735 1.00 32.84 104 GLY A N 1
ATOM 816 C CA . GLY A 1 104 ? 8.725 22.562 -3.470 1.00 32.84 104 GLY A CA 1
ATOM 817 C C . GLY A 1 104 ? 8.750 21.147 -2.905 1.00 32.84 104 GLY A C 1
ATOM 818 O O . GLY A 1 104 ? 9.548 20.833 -2.026 1.00 32.84 104 GLY A O 1
ATOM 819 N N . ILE A 1 105 ? 7.940 20.258 -3.481 1.00 29.66 105 ILE A N 1
ATOM 820 C CA . ILE A 1 105 ? 8.392 18.886 -3.684 1.00 29.66 105 ILE A CA 1
ATOM 821 C C . ILE A 1 105 ? 9.646 19.040 -4.538 1.00 29.66 105 ILE A C 1
ATOM 823 O O . ILE A 1 105 ? 9.548 19.441 -5.700 1.00 29.66 105 ILE A O 1
ATOM 827 N N . ASN A 1 106 ? 10.817 18.752 -3.972 1.00 33.69 106 ASN A N 1
ATOM 828 C CA . ASN A 1 106 ? 12.008 18.497 -4.773 1.00 33.69 106 ASN A CA 1
ATOM 829 C C . ASN A 1 106 ? 11.725 17.238 -5.600 1.00 33.69 106 ASN A C 1
ATOM 831 O O . ASN A 1 106 ? 12.098 16.127 -5.230 1.00 33.69 106 ASN A O 1
ATOM 835 N N . ARG A 1 107 ? 10.984 17.403 -6.701 1.00 36.88 107 ARG A N 1
ATOM 836 C CA . ARG A 1 107 ? 10.901 16.402 -7.752 1.00 36.88 107 ARG A CA 1
ATOM 837 C C . ARG A 1 107 ? 12.331 16.265 -8.241 1.00 36.88 107 ARG A C 1
ATOM 839 O O . ARG A 1 107 ? 12.915 17.244 -8.705 1.00 36.88 107 ARG A O 1
ATOM 846 N N . SER A 1 108 ? 12.907 15.077 -8.085 1.00 42.84 108 SER A N 1
ATOM 847 C CA . SER A 1 108 ? 14.148 14.755 -8.775 1.00 42.84 108 SER A CA 1
ATOM 848 C C . SER A 1 108 ? 13.969 15.116 -10.249 1.00 42.84 108 SER A C 1
ATOM 850 O O . SER A 1 108 ? 12.884 14.927 -10.813 1.00 42.84 108 SER A O 1
ATOM 852 N N . ALA A 1 109 ? 15.001 15.710 -10.851 1.00 46.50 109 ALA A N 1
ATOM 853 C CA . ALA A 1 109 ? 14.964 16.051 -12.265 1.00 46.50 109 ALA A CA 1
ATOM 854 C C . ALA A 1 109 ? 14.502 14.815 -13.049 1.00 46.50 109 ALA A C 1
ATOM 856 O O . ALA A 1 109 ? 15.029 13.723 -12.838 1.00 46.50 109 ALA A O 1
ATOM 857 N N . SER A 1 110 ? 13.481 14.974 -13.898 1.00 53.31 110 SER A N 1
ATOM 858 C CA . SER A 1 110 ? 12.983 13.885 -14.737 1.00 53.31 110 SER A CA 1
ATOM 859 C C . SER A 1 110 ? 14.141 13.384 -15.589 1.00 53.31 110 SER A C 1
ATOM 861 O O . SER A 1 110 ? 14.487 14.036 -16.569 1.00 53.31 110 SER A O 1
ATOM 863 N N . THR A 1 111 ? 14.731 12.246 -15.234 1.00 63.03 111 THR A N 1
ATOM 864 C CA . THR A 1 111 ? 15.796 11.618 -16.011 1.00 63.03 111 THR A CA 1
ATOM 865 C C . THR A 1 111 ? 15.191 11.093 -17.310 1.00 63.03 111 THR A C 1
ATOM 867 O O . THR A 1 111 ? 14.370 10.169 -17.269 1.00 63.03 111 THR A O 1
ATOM 870 N N . PRO A 1 112 ? 15.519 11.690 -18.470 1.00 72.19 112 PRO A N 1
ATOM 871 C CA . PRO A 1 112 ? 15.048 11.180 -19.742 1.00 72.19 112 PRO A CA 1
ATOM 872 C C . PRO A 1 112 ? 15.725 9.837 -20.034 1.00 72.19 112 PRO A C 1
ATOM 874 O O . PRO A 1 112 ? 16.860 9.569 -19.624 1.00 72.19 112 PRO A O 1
ATOM 877 N N . PHE A 1 113 ? 15.015 8.987 -20.762 1.00 81.31 113 PHE A N 1
ATOM 878 C CA . PHE A 1 113 ? 15.531 7.718 -21.254 1.00 81.31 113 PHE A CA 1
ATOM 879 C C . PHE A 1 113 ? 15.398 7.669 -22.775 1.00 81.31 113 PHE A C 1
ATOM 881 O O . PHE A 1 113 ? 14.579 8.375 -23.369 1.00 81.31 113 PHE A O 1
ATOM 888 N N . ARG A 1 114 ? 16.239 6.847 -23.397 1.00 83.38 114 ARG A N 1
ATOM 889 C CA . ARG A 1 114 ? 16.278 6.581 -24.835 1.00 83.38 114 ARG A CA 1
ATOM 890 C C . ARG A 1 114 ? 15.929 5.120 -25.076 1.00 83.38 114 ARG A C 1
ATOM 892 O O . ARG A 1 114 ? 16.419 4.255 -24.351 1.00 83.38 114 ARG A O 1
ATOM 899 N N . VAL A 1 115 ? 15.134 4.856 -26.106 1.00 83.44 115 VAL A N 1
ATOM 900 C CA . VAL A 1 115 ? 14.831 3.499 -26.580 1.00 83.44 115 VAL A CA 1
ATOM 901 C C . VAL A 1 115 ? 15.447 3.333 -27.959 1.00 83.44 115 VAL A C 1
ATOM 903 O O . VAL A 1 115 ? 15.338 4.224 -28.791 1.00 83.44 115 VAL A O 1
ATOM 906 N N . GLU A 1 116 ? 16.114 2.214 -28.189 1.00 85.00 116 GLU A N 1
ATOM 907 C CA . GLU A 1 116 ? 16.689 1.842 -29.475 1.00 85.00 116 GLU A CA 1
ATOM 908 C C . GLU A 1 116 ? 16.184 0.454 -29.853 1.00 85.00 116 GLU A C 1
ATOM 910 O O . GLU A 1 116 ? 16.300 -0.497 -29.076 1.00 85.00 116 GLU A O 1
ATOM 915 N N . PHE A 1 117 ? 15.578 0.360 -31.027 1.00 82.44 117 PHE A N 1
ATOM 916 C CA . PHE A 1 117 ? 15.035 -0.867 -31.585 1.00 82.44 117 PHE A CA 1
ATOM 917 C C . PHE A 1 117 ? 16.073 -1.554 -32.471 1.00 82.44 117 PHE A C 1
ATOM 919 O O . PHE A 1 117 ? 16.966 -0.915 -33.027 1.00 82.44 117 PHE A O 1
ATOM 926 N N . ALA A 1 118 ? 15.951 -2.872 -32.623 1.00 76.81 118 ALA A N 1
ATOM 927 C CA . ALA A 1 118 ? 16.870 -3.658 -33.450 1.00 76.81 118 ALA A CA 1
ATOM 928 C C . ALA A 1 118 ? 16.859 -3.276 -34.943 1.00 76.81 118 ALA A C 1
ATOM 930 O O . ALA A 1 118 ? 17.824 -3.552 -35.647 1.00 76.81 118 ALA A O 1
ATOM 931 N N . ASP A 1 119 ? 15.797 -2.626 -35.419 1.00 77.06 119 ASP A N 1
ATOM 932 C CA . ASP A 1 119 ? 15.704 -2.071 -36.774 1.00 77.06 119 ASP A CA 1
ATOM 933 C C . ASP A 1 119 ? 16.403 -0.705 -36.926 1.00 77.06 119 ASP A C 1
ATOM 935 O O . ASP A 1 119 ? 16.362 -0.103 -37.997 1.00 77.06 119 ASP A O 1
ATOM 939 N N . GLY A 1 120 ? 17.061 -0.220 -35.868 1.00 74.69 120 GLY A N 1
ATOM 940 C CA . GLY A 1 120 ? 17.768 1.056 -35.839 1.00 74.69 120 GLY A CA 1
ATOM 941 C C . GLY A 1 120 ? 16.881 2.254 -35.496 1.00 74.69 120 GLY A C 1
ATOM 942 O O . GLY A 1 120 ? 17.396 3.371 -35.427 1.00 74.69 120 GLY A O 1
ATOM 943 N N . TYR A 1 121 ? 15.577 2.061 -35.252 1.00 80.56 121 TYR A N 1
ATOM 944 C CA . TYR A 1 121 ? 14.702 3.150 -34.820 1.00 80.56 121 TYR A CA 1
ATOM 945 C C . TYR A 1 121 ? 15.045 3.588 -33.393 1.00 80.56 121 TYR A C 1
ATOM 947 O O . TYR A 1 121 ? 15.228 2.765 -32.493 1.00 80.56 121 TYR A O 1
ATOM 955 N N . ILE A 1 122 ? 15.143 4.898 -33.173 1.00 80.31 122 ILE A N 1
ATOM 956 C CA . ILE A 1 122 ? 15.577 5.478 -31.902 1.00 80.31 122 ILE A CA 1
ATOM 957 C C . ILE A 1 122 ? 14.528 6.479 -31.422 1.00 80.31 122 ILE A C 1
ATOM 959 O O . ILE A 1 122 ? 14.297 7.495 -32.071 1.00 80.31 122 ILE A O 1
ATOM 963 N N . CYS A 1 123 ? 13.968 6.230 -30.240 1.00 80.00 123 CYS A N 1
ATOM 964 C CA . CYS A 1 123 ? 13.052 7.144 -29.565 1.00 80.00 123 CYS A CA 1
ATOM 965 C C . CYS A 1 123 ? 13.816 7.968 -28.527 1.00 80.00 123 CYS A C 1
ATOM 967 O O . CYS A 1 123 ? 14.457 7.419 -27.619 1.00 80.00 123 CYS A O 1
ATOM 969 N N . THR A 1 124 ? 13.717 9.291 -28.626 1.00 80.38 124 THR A N 1
ATOM 970 C CA . THR A 1 124 ? 14.332 10.244 -27.692 1.00 80.38 124 THR A CA 1
ATOM 971 C C . THR A 1 124 ? 13.414 11.432 -27.447 1.00 80.38 124 THR A C 1
ATOM 973 O O . THR A 1 124 ? 12.757 11.899 -28.371 1.00 80.38 124 THR A O 1
ATOM 976 N N . GLY A 1 125 ? 13.418 11.964 -26.227 1.00 76.50 125 GLY A N 1
ATOM 977 C CA . GLY A 1 125 ? 12.570 13.082 -25.824 1.00 76.50 125 GLY A CA 1
ATOM 978 C C . GLY A 1 125 ? 12.426 13.136 -24.306 1.00 76.50 125 GLY A C 1
ATOM 979 O O . GLY A 1 125 ? 13.250 12.584 -23.569 1.00 76.50 125 GLY A O 1
ATOM 980 N N . ASN A 1 126 ? 11.364 13.782 -23.822 1.00 81.12 126 ASN A N 1
ATOM 981 C CA . ASN A 1 126 ? 10.969 13.617 -22.425 1.00 81.12 126 ASN A CA 1
ATOM 982 C C . ASN A 1 126 ? 10.411 12.194 -22.203 1.00 81.12 126 ASN A C 1
ATOM 984 O O . ASN A 1 126 ? 10.048 11.496 -23.148 1.00 81.12 126 ASN A O 1
ATOM 988 N N . GLY A 1 127 ? 10.325 11.750 -20.945 1.00 79.62 127 GLY A N 1
ATOM 989 C CA . GLY A 1 127 ? 9.911 10.375 -20.642 1.00 79.62 127 GLY A CA 1
ATOM 990 C C . GLY A 1 127 ? 8.529 9.994 -21.190 1.00 79.62 127 GLY A C 1
ATOM 991 O O . GLY A 1 127 ? 8.309 8.829 -21.505 1.00 79.62 127 GLY A O 1
ATOM 992 N N . LYS A 1 128 ? 7.604 10.954 -21.341 1.00 86.31 128 LYS A N 1
ATOM 993 C CA . LYS A 1 128 ? 6.277 10.721 -21.932 1.00 86.31 128 LYS A CA 1
ATOM 994 C C . LYS A 1 128 ? 6.375 10.495 -23.439 1.00 86.31 128 LYS A C 1
ATOM 996 O O . LYS A 1 128 ? 5.825 9.517 -23.938 1.00 86.31 128 LYS A O 1
ATOM 1001 N N . ASP A 1 129 ? 7.090 11.365 -24.136 1.00 85.12 129 ASP A N 1
ATOM 1002 C CA . ASP A 1 129 ? 7.174 11.348 -25.594 1.00 85.12 129 ASP A CA 1
ATOM 1003 C C . ASP A 1 129 ? 7.966 10.133 -26.081 1.00 85.12 129 ASP A C 1
ATOM 1005 O O . ASP A 1 129 ? 7.484 9.412 -26.952 1.00 85.12 129 ASP A O 1
ATOM 1009 N N . THR A 1 130 ? 9.103 9.818 -25.441 1.00 85.75 130 THR A N 1
ATOM 1010 C CA . THR A 1 130 ? 9.870 8.593 -25.731 1.00 85.75 130 THR A CA 1
ATOM 1011 C C . THR A 1 130 ? 9.005 7.343 -25.564 1.00 85.75 130 THR A C 1
ATOM 1013 O O . THR A 1 130 ? 9.100 6.402 -26.349 1.00 85.75 130 THR A O 1
ATOM 1016 N N . PHE A 1 131 ? 8.158 7.318 -24.534 1.00 92.75 131 PHE A N 1
ATOM 1017 C CA . PHE A 1 131 ? 7.281 6.185 -24.263 1.00 92.75 131 PHE A CA 1
ATOM 1018 C C . PHE A 1 131 ? 6.201 6.014 -25.327 1.00 92.75 131 PHE A C 1
ATOM 1020 O O . PHE A 1 131 ? 6.024 4.916 -25.846 1.00 92.75 131 PHE A O 1
ATOM 1027 N N . ILE A 1 132 ? 5.507 7.098 -25.675 1.00 90.62 132 ILE A N 1
ATOM 1028 C CA . ILE A 1 132 ? 4.479 7.076 -26.717 1.00 90.62 132 ILE A CA 1
ATOM 1029 C C . ILE A 1 132 ? 5.093 6.652 -28.054 1.00 90.62 132 ILE A C 1
ATOM 1031 O O . ILE A 1 132 ? 4.545 5.774 -28.715 1.00 90.62 132 ILE A O 1
ATOM 1035 N N . ASP A 1 133 ? 6.228 7.239 -28.434 1.00 87.19 133 ASP A N 1
ATOM 1036 C CA . ASP A 1 133 ? 6.906 6.946 -29.698 1.00 87.19 133 ASP A CA 1
ATOM 1037 C C . ASP A 1 133 ? 7.341 5.473 -29.789 1.00 87.19 133 ASP A C 1
ATOM 1039 O O . ASP A 1 133 ? 7.079 4.804 -30.790 1.00 87.19 133 ASP A O 1
ATOM 1043 N N . ALA A 1 134 ? 7.870 4.910 -28.697 1.00 90.44 134 ALA A N 1
ATOM 1044 C CA . ALA A 1 134 ? 8.216 3.493 -28.639 1.00 90.44 134 ALA A CA 1
ATOM 1045 C C . ALA A 1 134 ? 6.991 2.584 -28.854 1.00 90.44 134 ALA A C 1
ATOM 1047 O O . ALA A 1 134 ? 7.048 1.643 -29.647 1.00 90.44 134 ALA A O 1
ATOM 1048 N N . LEU A 1 135 ? 5.859 2.875 -28.201 1.00 92.00 135 LEU A N 1
ATOM 1049 C CA . LEU A 1 135 ? 4.632 2.087 -28.376 1.00 92.00 135 LEU A CA 1
ATOM 1050 C C . LEU A 1 135 ? 4.026 2.249 -29.778 1.00 92.00 135 LEU A C 1
ATOM 1052 O O . LEU A 1 135 ? 3.501 1.284 -30.338 1.00 92.00 135 LEU A O 1
ATOM 1056 N N . LYS A 1 136 ? 4.121 3.444 -30.377 1.00 91.00 136 LYS A N 1
ATOM 1057 C CA . LYS A 1 136 ? 3.720 3.663 -31.774 1.00 91.00 136 LYS A CA 1
ATOM 1058 C C . LYS A 1 136 ? 4.548 2.807 -32.725 1.00 91.00 136 LYS A C 1
ATOM 1060 O O . LYS A 1 136 ? 3.979 2.164 -33.611 1.00 91.00 136 LYS A O 1
ATOM 1065 N N . HIS A 1 137 ? 5.865 2.767 -32.526 1.00 88.31 137 HIS A N 1
ATOM 1066 C CA . HIS A 1 137 ? 6.769 1.976 -33.359 1.00 88.31 137 HIS A CA 1
ATOM 1067 C C . HIS A 1 137 ? 6.471 0.473 -33.264 1.00 88.31 137 HIS A C 1
ATOM 1069 O O . HIS A 1 137 ? 6.363 -0.205 -34.287 1.00 88.31 137 HIS A O 1
ATOM 1075 N N . MET A 1 138 ? 6.159 -0.017 -32.058 1.00 87.50 138 MET A N 1
ATOM 1076 C CA . MET A 1 138 ? 5.674 -1.387 -31.802 1.00 87.50 138 MET A CA 1
ATOM 1077 C C . MET A 1 138 ? 4.276 -1.694 -32.378 1.00 87.50 138 MET A C 1
ATOM 1079 O O . MET A 1 138 ? 3.821 -2.836 -32.309 1.00 87.50 138 MET A O 1
ATOM 1083 N N . LYS A 1 139 ? 3.620 -0.703 -32.998 1.00 89.06 139 LYS A N 1
ATOM 1084 C CA . LYS A 1 139 ? 2.253 -0.720 -33.542 1.00 89.06 139 LYS A CA 1
ATOM 1085 C C . LYS A 1 139 ? 1.192 -0.840 -32.448 1.00 89.06 139 LYS A C 1
ATOM 1087 O O . LYS A 1 139 ? 0.914 -1.924 -31.947 1.00 89.06 139 LYS A O 1
ATOM 1092 N N . LEU A 1 140 ? 0.500 0.267 -32.171 1.00 84.94 140 LEU A N 1
ATOM 1093 C CA . LEU A 1 140 ? -0.535 0.366 -31.130 1.00 84.94 140 LEU A CA 1
ATOM 1094 C C . LEU A 1 140 ? -1.595 -0.753 -31.145 1.00 84.94 140 LEU A C 1
ATOM 1096 O O . LEU A 1 140 ? -1.915 -1.237 -30.064 1.00 84.94 140 LEU A O 1
ATOM 1100 N N . PRO A 1 141 ? -2.092 -1.246 -32.300 1.00 86.19 141 PRO A N 1
ATOM 1101 C CA . PRO A 1 141 ? -3.006 -2.389 -32.309 1.00 86.19 141 PRO A CA 1
ATOM 1102 C C . PRO A 1 141 ? -2.397 -3.686 -31.758 1.00 86.19 141 PRO A C 1
ATOM 1104 O O . PRO A 1 141 ? -3.114 -4.464 -31.142 1.00 86.19 141 PRO A O 1
ATOM 1107 N N . ARG A 1 142 ? -1.091 -3.918 -31.958 1.00 85.31 142 ARG A N 1
ATOM 1108 C CA . ARG A 1 142 ? -0.367 -5.066 -31.383 1.00 85.31 142 ARG A CA 1
ATOM 1109 C C . ARG A 1 142 ? -0.093 -4.847 -29.900 1.00 85.31 142 ARG A C 1
ATOM 1111 O O . ARG A 1 142 ? -0.252 -5.761 -29.108 1.00 85.31 142 ARG A O 1
ATOM 1118 N N . VAL A 1 143 ? 0.267 -3.625 -29.513 1.00 85.38 143 VAL A N 1
ATOM 1119 C CA . VAL A 1 143 ? 0.456 -3.263 -28.100 1.00 85.38 143 VAL A CA 1
ATOM 1120 C C . VAL A 1 143 ? -0.849 -3.402 -27.311 1.00 85.38 143 VAL A C 1
ATOM 1122 O O . VAL A 1 143 ? -0.822 -3.799 -26.156 1.00 85.38 143 VAL A O 1
ATOM 1125 N N . ALA A 1 144 ? -2.001 -3.120 -27.918 1.00 85.50 144 ALA A N 1
ATOM 1126 C CA . ALA A 1 144 ? -3.300 -3.227 -27.258 1.00 85.50 144 ALA A CA 1
ATOM 1127 C C . ALA A 1 144 ? -3.698 -4.663 -26.872 1.00 85.50 144 ALA A C 1
ATOM 1129 O O . ALA A 1 144 ? -4.593 -4.823 -26.049 1.00 85.50 144 ALA A O 1
ATOM 1130 N N . THR A 1 145 ? -3.052 -5.695 -27.432 1.00 79.19 145 THR A N 1
ATOM 1131 C CA . THR A 1 145 ? -3.280 -7.095 -27.022 1.00 79.19 145 THR A CA 1
ATOM 1132 C C . THR A 1 145 ? -2.472 -7.479 -25.780 1.00 79.19 145 THR A C 1
ATOM 1134 O O . THR A 1 145 ? -2.594 -8.595 -25.284 1.00 79.19 145 THR A O 1
ATOM 1137 N N . PHE A 1 146 ? -1.626 -6.577 -25.275 1.00 78.38 146 PHE A N 1
ATOM 1138 C CA . PHE A 1 146 ? -0.891 -6.766 -24.034 1.00 78.38 146 PHE A CA 1
ATOM 1139 C C . PHE A 1 146 ? -1.829 -6.592 -22.831 1.00 78.38 146 PHE A C 1
ATOM 1141 O O . PHE A 1 146 ? -2.166 -5.473 -22.441 1.00 78.38 146 PHE A O 1
ATOM 1148 N N . GLU A 1 147 ? -2.230 -7.710 -22.226 1.00 71.88 147 GLU A N 1
ATOM 1149 C CA . GLU A 1 147 ? -3.175 -7.749 -21.098 1.00 71.88 147 GLU A CA 1
ATOM 1150 C C . GLU A 1 147 ? -2.497 -7.989 -19.737 1.00 71.88 147 GLU A C 1
ATOM 1152 O O . GLU A 1 147 ? -3.163 -8.021 -18.705 1.00 71.88 147 GLU A O 1
ATOM 1157 N N . ASN A 1 148 ? -1.163 -8.094 -19.696 1.00 69.31 148 ASN A N 1
ATOM 1158 C CA . ASN A 1 148 ? -0.424 -8.449 -18.476 1.00 69.31 148 ASN A CA 1
ATOM 1159 C C . ASN A 1 148 ? -0.534 -7.406 -17.349 1.00 69.31 148 ASN A C 1
ATOM 1161 O O . ASN A 1 148 ? -0.149 -7.693 -16.215 1.00 69.31 148 ASN A O 1
ATOM 1165 N N . ARG A 1 149 ? -0.996 -6.180 -17.636 1.00 74.81 149 ARG A N 1
ATOM 1166 C CA . ARG A 1 149 ? -1.133 -5.126 -16.625 1.00 74.81 149 ARG A CA 1
ATOM 1167 C C . ARG A 1 149 ? -2.274 -4.161 -16.927 1.00 74.81 149 ARG A C 1
ATOM 1169 O O . ARG A 1 149 ? -2.398 -3.651 -18.038 1.00 74.81 149 ARG A O 1
ATOM 1176 N N . ILE A 1 150 ? -3.038 -3.844 -15.881 1.00 75.56 150 ILE A N 1
ATOM 1177 C CA . ILE A 1 150 ? -4.151 -2.890 -15.902 1.00 75.56 150 ILE A CA 1
ATOM 1178 C C . ILE A 1 150 ? -3.810 -1.696 -14.996 1.00 75.56 150 ILE A C 1
ATOM 1180 O O . ILE A 1 150 ? -3.201 -1.850 -13.937 1.00 75.56 150 ILE A O 1
ATOM 1184 N N . PHE A 1 151 ? -4.206 -0.495 -15.405 1.00 75.44 151 PHE A N 1
ATOM 1185 C CA . PHE A 1 151 ? -3.971 0.769 -14.717 1.00 75.44 151 PHE A CA 1
ATOM 1186 C C . PHE A 1 151 ? -5.304 1.424 -14.358 1.00 75.44 151 PHE A C 1
ATOM 1188 O O . PHE A 1 151 ? -5.986 1.976 -15.221 1.00 75.44 151 PHE A O 1
ATOM 1195 N N . ALA A 1 152 ? -5.688 1.350 -13.080 1.00 73.56 152 ALA A N 1
ATOM 1196 C CA . ALA A 1 152 ? -6.967 1.874 -12.588 1.00 73.56 152 ALA A CA 1
ATOM 1197 C C . ALA A 1 152 ? -8.179 1.391 -13.421 1.00 73.56 152 ALA A C 1
ATOM 1199 O O . ALA A 1 152 ? -9.062 2.174 -13.756 1.00 73.56 152 ALA A O 1
ATOM 1200 N N . GLY A 1 153 ? -8.183 0.109 -13.811 1.00 73.12 153 GLY A N 1
ATOM 1201 C CA . GLY A 1 153 ? -9.235 -0.491 -14.642 1.00 73.12 153 GLY A CA 1
ATOM 1202 C C . GLY A 1 153 ? -9.085 -0.283 -16.156 1.00 73.12 153 GLY A C 1
ATOM 1203 O O . GLY A 1 153 ? -9.916 -0.779 -16.912 1.00 73.12 153 GLY A O 1
ATOM 1204 N N . PHE A 1 154 ? -8.033 0.401 -16.623 1.00 82.00 154 PHE A N 1
ATOM 1205 C CA . PHE A 1 154 ? -7.761 0.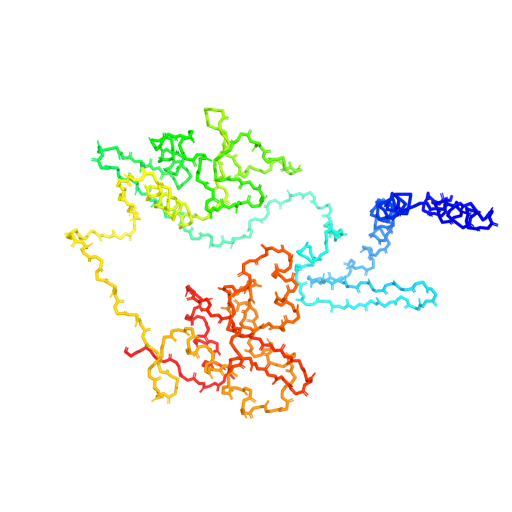619 -18.049 1.00 82.00 154 PHE A CA 1
ATOM 1206 C C . PHE A 1 154 ? -6.505 -0.135 -18.518 1.00 82.00 154 PHE A C 1
ATOM 1208 O O . PHE A 1 154 ? -5.508 -0.157 -17.797 1.00 82.00 154 PHE A O 1
ATOM 1215 N N . PRO A 1 155 ? -6.502 -0.735 -19.721 1.00 85.56 155 PRO A N 1
ATOM 1216 C CA . PRO A 1 155 ? -5.301 -1.350 -20.286 1.00 85.56 155 PRO A CA 1
ATOM 1217 C C . PRO A 1 155 ? -4.237 -0.293 -20.619 1.00 85.56 155 PRO A C 1
ATOM 1219 O O . PRO A 1 155 ? -4.526 0.906 -20.676 1.00 85.56 155 PRO A O 1
ATOM 1222 N N . LEU A 1 156 ? -3.004 -0.742 -20.883 1.00 89.00 156 LEU A N 1
ATOM 1223 C CA . LEU A 1 156 ? -1.909 0.148 -21.283 1.00 89.00 156 LEU A CA 1
ATOM 1224 C C . LEU A 1 156 ? -2.249 0.957 -22.548 1.00 89.00 156 LEU A C 1
ATOM 1226 O O . LEU A 1 156 ? -2.011 2.165 -22.598 1.00 89.00 156 LEU A O 1
ATOM 1230 N N . VAL A 1 157 ? -2.815 0.282 -23.550 1.00 90.25 157 VAL A N 1
ATOM 1231 C CA . VAL A 1 157 ? -3.339 0.877 -24.782 1.00 90.25 157 VAL A CA 1
ATOM 1232 C C . VAL A 1 157 ? -4.744 0.331 -25.004 1.00 90.25 157 VAL A C 1
ATOM 1234 O O . VAL A 1 157 ? -4.950 -0.879 -24.997 1.00 90.25 157 VAL A O 1
ATOM 1237 N N . GLY A 1 158 ? -5.727 1.208 -25.199 1.00 88.81 158 GLY A N 1
ATOM 1238 C CA . GLY A 1 158 ? -7.116 0.795 -25.395 1.00 88.81 158 GLY A CA 1
ATOM 1239 C C . GLY A 1 158 ? -7.937 1.789 -26.205 1.00 88.81 158 GLY A C 1
ATOM 1240 O O . GLY A 1 158 ? -7.451 2.836 -26.618 1.00 88.81 158 GLY A O 1
ATOM 1241 N N . ARG A 1 159 ? -9.213 1.467 -26.440 1.00 85.31 159 ARG A N 1
ATOM 1242 C CA . ARG A 1 159 ? -10.150 2.354 -27.159 1.00 85.31 159 ARG A CA 1
ATOM 1243 C C . ARG A 1 159 ? -11.007 3.225 -26.239 1.00 85.31 159 ARG A C 1
ATOM 1245 O O . ARG A 1 159 ? -11.655 4.151 -26.715 1.00 85.31 159 ARG A O 1
ATOM 1252 N N . LYS A 1 160 ? -11.014 2.941 -24.934 1.00 83.25 160 LYS A N 1
ATOM 1253 C CA . LYS A 1 160 ? -11.800 3.681 -23.941 1.00 83.25 160 LYS A CA 1
ATOM 1254 C C . LYS A 1 160 ? -10.954 4.777 -23.298 1.00 83.25 160 LYS A C 1
ATOM 1256 O O . LYS A 1 160 ? -9.886 4.489 -22.756 1.00 83.25 160 LYS A O 1
ATOM 1261 N N . GLN A 1 161 ? -11.468 6.002 -23.337 1.00 85.62 161 GLN A N 1
ATOM 1262 C CA . GLN A 1 161 ? -10.929 7.120 -22.575 1.00 85.62 161 GLN A CA 1
ATOM 1263 C C . GLN A 1 161 ? -11.376 7.021 -21.115 1.00 85.62 161 GLN A C 1
ATOM 1265 O O . GLN A 1 161 ? -12.540 6.734 -20.833 1.00 85.62 161 GLN A O 1
ATOM 1270 N N . ARG A 1 162 ? -10.472 7.326 -20.191 1.00 78.12 162 ARG A N 1
ATOM 1271 C CA . ARG A 1 162 ? -10.786 7.599 -18.795 1.00 78.12 162 ARG A CA 1
ATOM 1272 C C . ARG A 1 162 ? -11.346 9.014 -18.678 1.00 78.12 162 ARG A C 1
ATOM 1274 O O . ARG A 1 162 ? -10.649 9.981 -18.982 1.00 78.12 162 ARG A O 1
ATOM 1281 N N . VAL A 1 163 ? -12.589 9.119 -18.221 1.00 76.06 163 VAL A N 1
ATOM 1282 C CA . VAL A 1 163 ? -13.216 10.396 -17.862 1.00 76.06 163 VAL A CA 1
ATOM 1283 C C . VAL A 1 163 ? -12.775 10.761 -16.445 1.00 76.06 163 VAL A C 1
ATOM 1285 O O . VAL A 1 163 ? -12.779 9.910 -15.558 1.00 76.06 163 VAL A O 1
ATOM 1288 N N . THR A 1 164 ? -12.347 12.004 -16.242 1.00 66.62 164 THR A N 1
ATOM 1289 C CA . THR A 1 164 ? -11.945 12.536 -14.932 1.00 66.62 164 THR A CA 1
ATOM 1290 C C . THR A 1 164 ? -12.693 13.832 -14.668 1.00 66.62 164 THR A C 1
ATOM 1292 O O . THR A 1 164 ? -12.715 14.689 -15.551 1.00 66.62 164 THR A O 1
ATOM 1295 N N . GLU A 1 165 ? -13.240 13.990 -13.466 1.00 53.09 165 GLU A N 1
ATOM 1296 C CA . GLU A 1 165 ? -14.004 15.178 -13.051 1.00 53.09 165 GLU A CA 1
ATOM 1297 C C . GLU A 1 165 ? -13.140 16.456 -13.059 1.00 53.09 165 GLU A C 1
ATOM 1299 O O . GLU A 1 165 ? -13.607 17.516 -13.466 1.00 53.09 165 GLU A O 1
ATOM 1304 N N . ASP A 1 166 ? -11.838 16.328 -12.778 1.00 61.50 166 ASP A N 1
ATOM 1305 C CA . ASP A 1 166 ? -10.908 17.462 -12.636 1.00 61.50 166 ASP A CA 1
ATOM 1306 C C . ASP A 1 166 ? -10.158 17.855 -13.922 1.00 61.50 166 ASP A C 1
ATOM 1308 O O . ASP A 1 166 ? -9.146 18.556 -13.879 1.00 61.50 166 ASP A O 1
ATOM 1312 N N . ASN A 1 167 ? -10.585 17.355 -15.088 1.00 60.56 167 ASN A N 1
ATOM 1313 C CA . ASN A 1 167 ? -9.912 17.577 -16.382 1.00 60.56 167 ASN A CA 1
ATOM 1314 C C . ASN A 1 167 ? -8.418 17.142 -16.414 1.00 60.56 167 ASN A C 1
ATOM 1316 O O . ASN A 1 167 ? -7.651 17.539 -17.300 1.00 60.56 167 ASN A O 1
ATOM 1320 N N . TYR A 1 168 ? -7.983 16.326 -15.447 1.00 66.75 168 TYR A N 1
ATOM 1321 C CA . TYR A 1 168 ? -6.605 15.856 -15.325 1.00 66.75 168 TYR A CA 1
ATOM 1322 C C . TYR A 1 168 ? -6.313 14.750 -16.347 1.00 66.75 168 TYR A C 1
ATOM 1324 O O . TYR A 1 168 ? -7.016 13.745 -16.427 1.00 66.75 168 TYR A O 1
ATOM 1332 N N . LYS A 1 169 ? -5.241 14.891 -17.135 1.00 77.62 169 LYS A N 1
ATOM 1333 C CA . LYS A 1 169 ? -4.951 13.974 -18.251 1.00 77.62 169 LYS A CA 1
ATOM 1334 C C . LYS A 1 169 ? -4.106 12.780 -17.808 1.00 77.62 169 LYS A C 1
ATOM 1336 O O . LYS A 1 169 ? -2.896 12.889 -17.638 1.00 77.62 169 LYS A O 1
ATOM 1341 N N . TRP A 1 170 ? -4.750 11.623 -17.664 1.00 81.69 170 TRP A N 1
ATOM 1342 C CA . TRP A 1 170 ? -4.085 10.350 -17.337 1.00 81.69 170 TRP A CA 1
ATOM 1343 C C . TRP A 1 170 ? -3.655 9.544 -18.565 1.00 81.69 170 TRP A C 1
ATOM 1345 O O . TRP A 1 170 ? -2.751 8.706 -18.482 1.00 81.69 170 TRP A O 1
ATOM 1355 N N . GLN A 1 171 ? -4.316 9.798 -19.692 1.00 89.69 171 GLN A N 1
ATOM 1356 C CA . GLN A 1 171 ? -4.096 9.128 -20.963 1.00 89.69 171 GLN A CA 1
ATOM 1357 C C . GLN A 1 171 ? -3.845 10.153 -22.068 1.00 89.69 171 GLN A C 1
ATOM 1359 O O . GLN A 1 171 ? -4.383 11.261 -22.030 1.00 89.69 171 GLN A O 1
ATOM 1364 N N . GLU A 1 172 ? -3.070 9.754 -23.070 1.00 90.50 172 GLU A N 1
ATOM 1365 C CA . GLU A 1 172 ? -2.870 10.520 -24.299 1.00 90.50 172 GLU A CA 1
ATOM 1366 C C . GLU A 1 172 ? -3.606 9.822 -25.448 1.00 90.50 172 GLU A C 1
ATOM 1368 O O . GLU A 1 172 ? -3.521 8.597 -25.585 1.00 90.50 172 GLU A O 1
ATOM 1373 N N . ASN A 1 173 ? -4.335 10.586 -26.268 1.00 90.88 173 ASN A N 1
ATOM 1374 C CA . ASN A 1 173 ? -4.913 10.054 -27.497 1.00 90.88 173 ASN A CA 1
ATOM 1375 C C . ASN A 1 173 ? -3.867 10.075 -28.609 1.00 90.88 173 ASN A C 1
ATOM 1377 O O . ASN A 1 173 ? -3.258 11.110 -28.880 1.00 90.88 173 ASN A O 1
ATOM 1381 N N . VAL A 1 174 ? -3.687 8.934 -29.257 1.00 89.12 174 VAL A N 1
ATOM 1382 C CA . VAL A 1 174 ? -2.737 8.742 -30.339 1.00 89.12 174 VAL A CA 1
ATOM 1383 C C . VAL A 1 174 ? -3.374 7.843 -31.386 1.00 89.12 174 VAL A C 1
ATOM 1385 O O . VAL A 1 174 ? -3.627 6.672 -31.120 1.00 89.12 174 VAL A O 1
ATOM 1388 N N . ASP A 1 175 ? -3.618 8.380 -32.580 1.00 85.44 175 ASP A N 1
ATOM 1389 C CA . ASP A 1 175 ? -4.121 7.621 -33.733 1.00 85.44 175 ASP A CA 1
ATOM 1390 C C . ASP A 1 175 ? -5.388 6.794 -33.407 1.00 85.44 175 ASP A C 1
ATOM 1392 O O . ASP A 1 175 ? -5.554 5.656 -33.848 1.00 85.44 175 ASP A O 1
ATOM 1396 N N . GLY A 1 176 ? -6.282 7.357 -32.580 1.00 85.31 176 GLY A N 1
ATOM 1397 C CA . GLY A 1 176 ? -7.525 6.707 -32.145 1.00 85.31 176 GLY A CA 1
ATOM 1398 C C . GLY A 1 176 ? -7.378 5.717 -30.981 1.00 85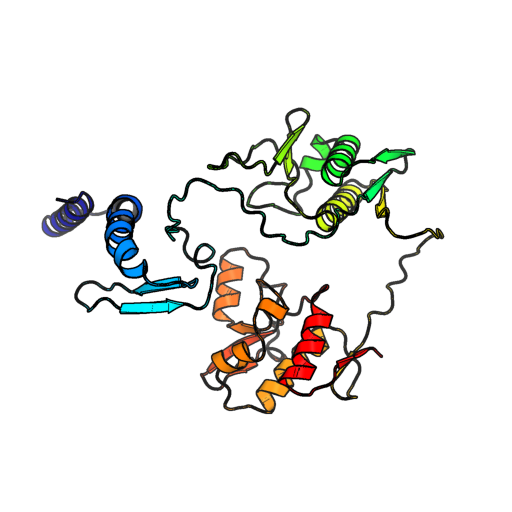.31 176 GLY A C 1
ATOM 1399 O O . GLY A 1 176 ? -8.364 5.088 -30.593 1.00 85.31 176 GLY A O 1
ATOM 1400 N N . TRP A 1 177 ? -6.183 5.596 -30.401 1.00 89.75 177 TRP A N 1
ATOM 1401 C CA . TRP A 1 177 ? -5.900 4.794 -29.213 1.00 89.75 177 TRP A CA 1
ATOM 1402 C C . TRP A 1 177 ? -5.614 5.674 -28.000 1.00 89.75 177 TRP A C 1
ATOM 1404 O O . TRP A 1 177 ? -4.951 6.702 -28.094 1.00 89.75 177 TRP A O 1
ATOM 1414 N N . TRP A 1 178 ? -6.086 5.241 -26.840 1.00 91.62 178 TRP A N 1
ATOM 1415 C CA . TRP A 1 178 ? -5.802 5.853 -25.551 1.00 91.62 178 TRP A CA 1
ATOM 1416 C C . TRP A 1 178 ? -4.650 5.118 -24.886 1.00 91.62 178 TRP A C 1
ATOM 1418 O O . TRP A 1 178 ? -4.780 3.944 -24.538 1.00 91.62 178 TRP A O 1
ATOM 1428 N N . ILE A 1 179 ? -3.531 5.818 -24.722 1.00 91.00 179 ILE A N 1
ATOM 1429 C CA . ILE A 1 179 ? -2.317 5.301 -24.090 1.00 91.00 179 ILE A CA 1
ATOM 1430 C C . ILE A 1 179 ? -2.265 5.820 -22.660 1.00 91.00 179 ILE A C 1
ATOM 1432 O O . ILE A 1 179 ? -2.327 7.029 -22.439 1.00 91.00 179 ILE A O 1
ATOM 1436 N N . TYR A 1 180 ? -2.127 4.933 -21.680 1.00 90.50 180 TYR A N 1
ATOM 1437 C CA . TYR A 1 180 ? -1.950 5.334 -20.287 1.00 90.50 180 TYR A CA 1
ATOM 1438 C C . TYR A 1 180 ? -0.540 5.896 -20.064 1.00 90.50 180 TYR A C 1
ATOM 1440 O O . TYR A 1 180 ? 0.448 5.203 -20.295 1.00 90.50 180 TYR A O 1
ATOM 1448 N N . VAL A 1 181 ? -0.426 7.151 -19.609 1.00 86.31 181 VAL A N 1
ATOM 1449 C CA . VAL A 1 181 ? 0.867 7.870 -19.524 1.00 86.31 181 VAL A CA 1
ATOM 1450 C C . VAL A 1 181 ? 1.221 8.369 -18.123 1.00 86.31 181 VAL A C 1
ATOM 1452 O O . VAL A 1 181 ? 2.396 8.659 -17.854 1.00 86.31 181 VAL A O 1
ATOM 1455 N N . ASN A 1 182 ? 0.242 8.437 -17.213 1.00 84.81 182 ASN A N 1
ATOM 1456 C CA . ASN A 1 182 ? 0.454 8.900 -15.841 1.00 84.81 182 ASN A CA 1
ATOM 1457 C C . ASN A 1 182 ? 1.091 7.814 -14.953 1.00 84.81 182 ASN A C 1
ATOM 1459 O O . ASN A 1 182 ? 0.429 7.154 -14.156 1.00 84.81 182 ASN A O 1
ATOM 1463 N N . MET A 1 183 ? 2.394 7.610 -15.135 1.00 81.25 183 MET A N 1
ATOM 1464 C CA . MET A 1 183 ? 3.236 6.664 -14.393 1.00 81.25 183 MET A CA 1
ATOM 1465 C C . MET A 1 183 ? 4.691 7.168 -14.338 1.00 81.25 183 MET A C 1
ATOM 1467 O O . MET A 1 183 ? 5.056 8.064 -15.105 1.00 81.25 183 MET A O 1
ATOM 1471 N N . SER A 1 184 ? 5.544 6.603 -13.478 1.00 80.56 184 SER A N 1
ATOM 1472 C CA . SER A 1 184 ? 6.965 6.996 -13.395 1.00 80.56 184 SER A CA 1
ATOM 1473 C C . SER A 1 184 ? 7.761 6.593 -14.648 1.00 80.56 184 SER A C 1
ATOM 1475 O O . SER A 1 184 ? 7.330 5.722 -15.406 1.00 80.56 184 SER A O 1
ATOM 1477 N N . ASN A 1 185 ? 8.935 7.201 -14.876 1.00 79.44 185 ASN A N 1
ATOM 1478 C CA . ASN A 1 185 ? 9.811 6.815 -15.994 1.00 79.44 185 ASN A CA 1
ATOM 1479 C C . ASN A 1 185 ? 10.292 5.362 -15.867 1.00 79.44 185 ASN A C 1
ATOM 1481 O O . ASN A 1 185 ? 10.336 4.659 -16.869 1.00 79.44 185 ASN A O 1
ATOM 1485 N N . ASP A 1 186 ? 10.548 4.879 -14.650 1.00 76.69 186 ASP A N 1
ATOM 1486 C CA . ASP A 1 186 ? 10.908 3.476 -14.419 1.00 76.69 186 ASP A CA 1
ATOM 1487 C C . ASP A 1 186 ? 9.787 2.528 -14.859 1.00 76.69 186 ASP A C 1
ATOM 1489 O O . ASP A 1 186 ? 10.043 1.542 -15.550 1.00 76.69 186 ASP A O 1
ATOM 1493 N N . THR A 1 187 ? 8.528 2.856 -14.539 1.00 77.38 187 THR A N 1
ATOM 1494 C CA . THR A 1 187 ? 7.376 2.069 -14.999 1.00 77.38 187 THR A CA 1
ATOM 1495 C C . THR A 1 187 ? 7.213 2.150 -16.517 1.00 77.38 187 THR A C 1
ATOM 1497 O O . THR A 1 187 ? 6.926 1.133 -17.140 1.00 77.38 187 THR A O 1
ATOM 1500 N N . LYS A 1 188 ? 7.458 3.308 -17.147 1.00 88.94 188 LYS A N 1
ATOM 1501 C CA . LYS A 1 188 ? 7.451 3.427 -18.618 1.00 88.94 188 LYS A CA 1
ATOM 1502 C C . LYS A 1 188 ? 8.486 2.504 -19.265 1.00 88.94 188 LYS A C 1
ATOM 1504 O O . LYS A 1 188 ? 8.165 1.790 -20.212 1.00 88.94 188 LYS A O 1
ATOM 1509 N N . ILE A 1 189 ? 9.709 2.478 -18.732 1.00 83.94 189 ILE A N 1
ATOM 1510 C CA . ILE A 1 189 ? 10.794 1.606 -19.206 1.00 83.94 189 ILE A CA 1
ATOM 1511 C C . ILE A 1 189 ? 10.423 0.131 -19.027 1.00 83.94 189 ILE A C 1
ATOM 1513 O O . ILE A 1 189 ? 10.633 -0.673 -19.935 1.00 83.94 189 ILE A O 1
ATOM 1517 N N . GLU A 1 190 ? 9.862 -0.228 -17.873 1.00 83.38 190 GLU A N 1
ATOM 1518 C CA . GLU A 1 190 ? 9.383 -1.582 -17.599 1.00 83.38 190 GLU A CA 1
ATOM 1519 C C . GLU A 1 190 ? 8.302 -2.008 -18.603 1.00 83.38 190 GLU A C 1
ATOM 1521 O O . GLU A 1 190 ? 8.398 -3.091 -19.173 1.00 83.38 190 GLU A O 1
ATOM 1526 N N . MET A 1 191 ? 7.319 -1.146 -18.881 1.00 86.00 191 MET A N 1
ATOM 1527 C CA . MET A 1 191 ? 6.262 -1.423 -19.860 1.00 86.00 191 MET A CA 1
ATOM 1528 C C . MET A 1 191 ? 6.805 -1.574 -21.277 1.00 86.00 191 MET A C 1
ATOM 1530 O O . MET A 1 191 ? 6.410 -2.508 -21.963 1.00 86.00 191 MET A O 1
ATOM 1534 N N . ILE A 1 192 ? 7.763 -0.741 -21.697 1.00 86.81 192 ILE A N 1
ATOM 1535 C CA . ILE A 1 192 ? 8.442 -0.922 -22.991 1.00 86.81 192 ILE A CA 1
ATOM 1536 C C . ILE A 1 192 ? 9.094 -2.305 -23.065 1.00 86.81 192 ILE A C 1
ATOM 1538 O O . ILE A 1 192 ? 8.944 -2.987 -24.071 1.00 86.81 192 ILE A O 1
ATOM 1542 N N . ARG A 1 193 ? 9.790 -2.741 -22.006 1.00 84.88 193 ARG A N 1
ATOM 1543 C CA . ARG A 1 193 ? 10.447 -4.058 -21.976 1.00 84.88 193 ARG A CA 1
ATOM 1544 C C . ARG A 1 193 ? 9.442 -5.205 -22.020 1.00 84.88 193 ARG A C 1
ATOM 1546 O O . ARG A 1 193 ? 9.642 -6.131 -22.792 1.00 84.88 193 ARG A O 1
ATOM 1553 N N . GLN A 1 194 ? 8.374 -5.136 -21.227 1.00 81.00 194 GLN A N 1
ATOM 1554 C CA . GLN A 1 194 ? 7.360 -6.193 -21.179 1.00 81.00 194 GLN A CA 1
ATOM 1555 C C . GLN A 1 194 ? 6.574 -6.298 -22.490 1.00 81.00 194 GLN A C 1
ATOM 1557 O O . GLN A 1 194 ? 6.340 -7.400 -22.972 1.00 81.00 194 GLN A O 1
ATOM 1562 N N . VAL A 1 195 ? 6.201 -5.165 -23.093 1.00 82.56 195 VAL A N 1
ATOM 1563 C CA . VAL A 1 195 ? 5.524 -5.145 -24.397 1.00 82.56 195 VAL A CA 1
ATOM 1564 C C . VAL A 1 195 ? 6.461 -5.647 -25.493 1.00 82.56 195 VAL A C 1
ATOM 1566 O O . VAL A 1 195 ? 6.040 -6.428 -26.338 1.00 82.56 195 VAL A O 1
ATOM 1569 N N . ALA A 1 196 ? 7.731 -5.237 -25.480 1.00 83.81 196 ALA A N 1
ATOM 1570 C CA . ALA A 1 196 ? 8.717 -5.710 -26.444 1.00 83.81 196 ALA A CA 1
ATOM 1571 C C . ALA A 1 196 ? 8.902 -7.232 -26.364 1.00 83.81 196 ALA A C 1
ATOM 1573 O O . ALA A 1 196 ? 8.798 -7.902 -27.387 1.00 83.81 196 ALA A O 1
ATOM 1574 N N . ASP A 1 197 ? 9.084 -7.773 -25.157 1.00 81.50 197 ASP A N 1
ATOM 1575 C CA . ASP A 1 197 ? 9.208 -9.213 -24.909 1.00 81.50 197 ASP A CA 1
ATOM 1576 C C . ASP A 1 197 ? 7.958 -9.975 -25.372 1.00 81.50 197 ASP A C 1
ATOM 1578 O O . ASP A 1 197 ? 8.047 -10.908 -26.169 1.00 81.50 197 ASP A O 1
ATOM 1582 N N . TYR A 1 198 ? 6.773 -9.489 -24.990 1.00 79.19 198 TYR A N 1
ATOM 1583 C CA . TYR A 1 198 ? 5.489 -10.054 -25.408 1.00 79.19 198 TYR A CA 1
ATOM 1584 C C . TYR A 1 198 ? 5.302 -10.063 -26.936 1.00 79.19 198 TYR A C 1
ATOM 1586 O O . TYR A 1 198 ? 4.726 -10.995 -27.494 1.00 79.19 198 TYR A O 1
ATOM 1594 N N . LEU A 1 199 ? 5.804 -9.041 -27.634 1.00 79.44 199 LEU A N 1
ATOM 1595 C CA . LEU A 1 199 ? 5.717 -8.930 -29.091 1.00 79.44 199 LEU A CA 1
ATOM 1596 C C . LEU A 1 199 ? 6.884 -9.598 -29.838 1.00 79.44 199 LEU A C 1
ATOM 1598 O O . LEU A 1 199 ? 6.880 -9.576 -31.075 1.00 79.44 199 LEU A O 1
ATOM 1602 N N . GLY A 1 200 ? 7.865 -10.160 -29.122 1.00 81.12 200 GLY A N 1
ATOM 1603 C CA . GLY A 1 200 ? 9.088 -10.728 -29.696 1.00 81.12 200 GLY A CA 1
ATOM 1604 C C . GLY A 1 200 ? 9.999 -9.685 -30.356 1.00 81.12 200 GLY A C 1
ATOM 1605 O O . GLY A 1 200 ? 10.659 -9.979 -31.350 1.00 81.12 200 GLY A O 1
ATOM 1606 N N . ILE A 1 201 ? 9.995 -8.448 -29.856 1.00 83.00 201 ILE A N 1
ATOM 1607 C CA . ILE A 1 201 ? 10.764 -7.313 -30.378 1.00 83.00 201 ILE A CA 1
ATOM 1608 C C . ILE A 1 201 ? 11.971 -7.063 -29.470 1.00 83.00 201 ILE A C 1
ATOM 1610 O O . ILE A 1 201 ? 11.837 -6.884 -28.264 1.00 83.00 201 ILE A O 1
ATOM 1614 N N . SER A 1 202 ? 13.162 -6.972 -30.055 1.00 79.44 202 SER A N 1
ATOM 1615 C CA . SER A 1 202 ? 14.377 -6.614 -29.319 1.00 79.44 202 SER A CA 1
ATOM 1616 C C . SER A 1 202 ? 14.495 -5.098 -29.152 1.00 79.44 202 SER A C 1
ATOM 1618 O O . SER A 1 202 ? 14.544 -4.359 -30.139 1.00 79.44 202 SER A O 1
ATOM 1620 N N . VAL A 1 203 ? 14.588 -4.641 -27.899 1.00 85.75 203 VAL A N 1
ATOM 1621 C CA . VAL A 1 203 ? 14.754 -3.224 -27.539 1.00 85.75 203 VAL A CA 1
ATOM 1622 C C . VAL A 1 203 ? 15.882 -3.017 -26.537 1.00 85.75 203 VAL A C 1
ATOM 1624 O O . VAL A 1 203 ? 16.065 -3.792 -25.598 1.00 85.75 203 VAL A O 1
ATOM 1627 N N . LYS A 1 204 ? 16.613 -1.915 -26.692 1.00 83.19 204 LYS A N 1
ATOM 1628 C CA . LYS A 1 204 ? 17.632 -1.446 -25.755 1.00 83.19 204 LYS A CA 1
ATOM 1629 C C . LYS A 1 204 ? 17.184 -0.120 -25.159 1.00 83.19 204 LYS A C 1
ATOM 1631 O O . LYS A 1 204 ? 16.965 0.847 -25.878 1.00 83.19 204 LYS A O 1
ATOM 1636 N N . VAL A 1 205 ? 17.062 -0.065 -23.835 1.00 80.94 205 VAL A N 1
ATOM 1637 C CA . VAL A 1 205 ? 16.649 1.154 -23.127 1.00 80.94 205 VAL A CA 1
ATOM 1638 C C . VAL A 1 205 ? 17.812 1.686 -22.299 1.00 80.94 205 VAL A C 1
ATOM 1640 O O . VAL A 1 205 ? 18.358 0.957 -21.472 1.00 80.94 205 VAL A O 1
ATOM 1643 N N . MET A 1 206 ? 18.191 2.943 -22.526 1.00 71.50 206 MET A N 1
ATOM 1644 C CA . MET A 1 206 ? 19.320 3.617 -21.882 1.00 71.50 206 MET A CA 1
ATOM 1645 C C . MET A 1 206 ? 18.821 4.832 -21.094 1.00 71.50 206 MET A C 1
ATOM 1647 O O . MET A 1 206 ? 18.180 5.716 -21.662 1.00 71.50 206 MET A O 1
ATOM 1651 N N . ASN A 1 207 ? 19.141 4.909 -19.802 1.00 67.44 207 ASN A N 1
ATOM 1652 C CA . ASN A 1 207 ? 18.932 6.130 -19.020 1.00 67.44 207 ASN A CA 1
ATOM 1653 C C . ASN A 1 207 ? 20.043 7.127 -19.362 1.00 67.44 207 ASN A C 1
ATOM 1655 O O . ASN A 1 207 ? 21.218 6.771 -19.284 1.00 67.44 207 ASN A O 1
ATOM 1659 N N . GLN A 1 208 ? 19.708 8.378 -19.697 1.00 53.66 208 GLN A N 1
ATOM 1660 C CA . GLN A 1 208 ? 20.704 9.410 -20.036 1.00 53.66 208 GLN A CA 1
ATOM 1661 C C . GLN A 1 208 ? 21.457 9.966 -18.802 1.00 53.66 208 GLN A C 1
ATOM 1663 O O . GLN A 1 208 ? 21.755 11.151 -18.722 1.00 53.66 208 GLN A O 1
ATOM 1668 N N . GLY A 1 209 ? 21.770 9.109 -17.826 1.00 47.16 209 GLY A N 1
ATOM 1669 C CA . GLY A 1 209 ? 22.488 9.453 -16.594 1.00 47.16 209 GLY A CA 1
ATOM 1670 C C . GLY A 1 209 ? 23.535 8.424 -16.160 1.00 47.16 209 GLY A C 1
ATOM 1671 O O . GLY A 1 209 ? 24.061 8.539 -15.058 1.00 47.16 209 GLY A O 1
ATOM 1672 N N . GLN A 1 210 ? 23.847 7.419 -16.987 1.00 34.84 210 GLN A N 1
ATOM 1673 C CA . GLN A 1 210 ? 24.946 6.485 -16.728 1.00 34.84 210 GLN A CA 1
ATOM 1674 C C . GLN A 1 210 ? 25.757 6.242 -18.003 1.00 34.84 210 GLN A C 1
ATOM 1676 O O . GLN A 1 210 ? 25.230 5.827 -19.035 1.00 34.84 210 GLN A O 1
ATOM 1681 N N . SER A 1 211 ? 27.050 6.543 -17.904 1.00 29.09 211 SER A N 1
ATOM 1682 C CA . SER A 1 211 ? 28.074 6.311 -18.915 1.00 29.09 211 SER A CA 1
ATOM 1683 C C . SER A 1 211 ? 28.184 4.827 -19.276 1.00 29.09 211 SER A C 1
ATOM 1685 O O . SER A 1 211 ? 27.971 3.934 -18.460 1.00 29.09 211 SER A O 1
ATOM 1687 N N . THR A 1 212 ? 28.530 4.594 -20.533 1.00 30.20 212 THR A N 1
ATOM 1688 C CA . THR A 1 212 ? 28.564 3.326 -21.264 1.00 30.20 212 THR A CA 1
ATOM 1689 C C . THR A 1 212 ? 29.566 2.293 -20.751 1.00 30.20 212 THR A C 1
ATOM 1691 O O . THR A 1 212 ? 30.726 2.622 -20.531 1.00 30.20 212 THR A O 1
ATOM 1694 N N . SER A 1 213 ? 29.190 1.012 -20.795 1.00 27.50 213 SER A N 1
ATOM 1695 C CA . SER A 1 213 ? 29.997 0.001 -21.498 1.00 27.50 213 SER A CA 1
ATOM 1696 C C . SER A 1 213 ? 29.141 -1.202 -21.916 1.00 27.50 213 SER A C 1
ATOM 1698 O O . SER A 1 213 ? 28.350 -1.753 -21.158 1.00 27.50 213 SER A O 1
ATOM 1700 N N . THR A 1 214 ? 29.258 -1.533 -23.196 1.00 33.56 214 THR A N 1
ATOM 1701 C CA . THR A 1 214 ? 28.620 -2.633 -23.919 1.00 33.56 214 THR A CA 1
ATOM 1702 C C . THR A 1 214 ? 29.512 -3.866 -23.908 1.00 33.56 214 THR A C 1
ATOM 1704 O O . THR A 1 214 ? 30.671 -3.768 -24.299 1.00 33.56 214 THR A O 1
ATOM 1707 N N . SER A 1 215 ? 28.949 -5.023 -23.557 1.00 24.73 215 SER A N 1
ATOM 1708 C CA . SER A 1 215 ? 29.337 -6.368 -24.017 1.00 24.73 215 SER A CA 1
ATOM 1709 C C . SER A 1 215 ? 28.204 -7.351 -23.665 1.00 24.73 215 SER A C 1
ATOM 1711 O O . SER A 1 215 ? 27.416 -7.045 -22.768 1.00 24.73 215 SER A O 1
ATOM 1713 N N . PRO A 1 216 ? 28.031 -8.450 -24.421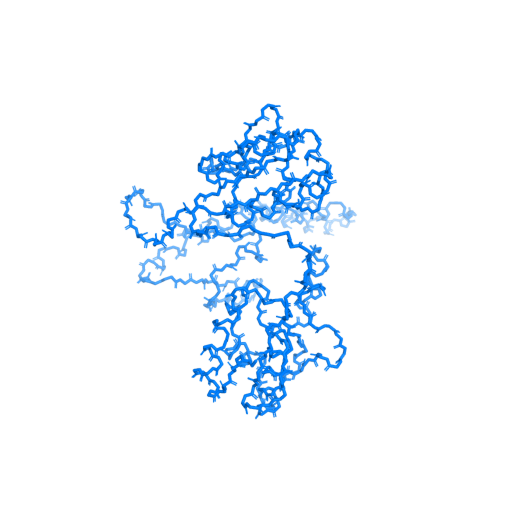 1.00 35.81 216 PRO A N 1
ATOM 1714 C CA . PRO A 1 216 ? 26.776 -9.195 -24.497 1.00 35.81 216 PRO A CA 1
ATOM 1715 C C . PRO A 1 216 ? 26.486 -9.898 -23.171 1.00 35.81 216 PRO A C 1
ATOM 1717 O O . PRO A 1 216 ? 27.211 -10.801 -22.765 1.00 35.81 216 PRO A O 1
ATOM 1720 N N . VAL A 1 217 ? 25.428 -9.472 -22.482 1.00 34.12 217 VAL A N 1
ATOM 1721 C CA . VAL A 1 217 ? 24.995 -10.124 -21.247 1.00 34.12 217 VAL A CA 1
ATOM 1722 C C . VAL A 1 217 ? 24.174 -11.343 -21.648 1.00 34.12 217 VAL A C 1
ATOM 1724 O O . VAL A 1 217 ? 22.952 -11.279 -21.767 1.00 34.12 217 VAL A O 1
ATOM 1727 N N . GLU A 1 218 ? 24.857 -12.478 -21.818 1.00 31.27 218 GLU A N 1
ATOM 1728 C CA . GLU A 1 218 ? 24.334 -13.714 -21.239 1.00 31.27 218 GLU A CA 1
ATOM 1729 C C . GLU A 1 218 ? 23.829 -13.342 -19.847 1.00 31.27 218 GLU A C 1
ATOM 1731 O O . GLU A 1 218 ? 24.597 -12.801 -19.050 1.00 31.27 218 GLU A O 1
ATOM 1736 N N . THR A 1 219 ? 22.538 -13.526 -19.570 1.00 30.86 219 THR A N 1
ATOM 1737 C CA . THR A 1 219 ? 21.947 -13.269 -18.254 1.00 30.86 219 THR A CA 1
ATOM 1738 C C . THR A 1 219 ? 22.596 -14.175 -17.212 1.00 30.86 219 THR A C 1
ATOM 1740 O O . THR A 1 219 ? 22.024 -15.169 -16.771 1.00 30.86 219 THR A O 1
ATOM 1743 N N . MET A 1 220 ? 23.794 -13.808 -16.765 1.00 33.09 220 MET A N 1
ATOM 1744 C CA . MET A 1 220 ? 24.299 -14.184 -15.469 1.00 33.09 220 MET A CA 1
ATOM 1745 C C . MET A 1 220 ? 23.344 -13.530 -14.486 1.00 33.09 220 MET A C 1
ATOM 1747 O O . MET A 1 220 ? 23.360 -12.315 -14.288 1.00 33.09 220 MET A O 1
ATOM 1751 N N . LYS A 1 221 ? 22.451 -14.343 -13.912 1.00 36.41 221 LYS A N 1
ATOM 1752 C CA . LYS A 1 221 ? 21.757 -14.030 -12.662 1.00 36.41 221 LYS A CA 1
ATOM 1753 C C . LYS A 1 221 ? 22.824 -13.480 -11.718 1.00 36.41 221 LYS A C 1
ATOM 1755 O O . LYS A 1 221 ? 23.614 -14.253 -11.178 1.00 36.41 221 LYS A O 1
ATOM 1760 N N . GLY A 1 222 ? 22.884 -12.155 -11.575 1.00 46.16 222 GLY A N 1
ATOM 1761 C CA . GLY A 1 222 ? 23.781 -11.523 -10.620 1.00 46.16 222 GLY A CA 1
ATOM 1762 C C . GLY A 1 222 ? 23.570 -12.204 -9.276 1.00 46.16 222 GLY A C 1
ATOM 1763 O O . GLY A 1 222 ? 22.422 -12.498 -8.912 1.00 46.16 222 GLY A O 1
ATOM 1764 N N . LYS A 1 223 ? 24.664 -12.539 -8.581 1.00 54.91 223 LYS A N 1
ATOM 1765 C CA . LYS A 1 223 ? 24.577 -13.087 -7.226 1.00 54.91 223 LYS A CA 1
ATOM 1766 C C . LYS A 1 223 ? 23.639 -12.174 -6.439 1.00 54.91 223 LYS A C 1
ATOM 1768 O O . LYS A 1 223 ? 23.857 -10.968 -6.367 1.00 54.91 223 LYS A O 1
ATOM 1773 N N . ARG A 1 224 ? 22.527 -12.733 -5.958 1.00 68.19 224 ARG A N 1
ATOM 1774 C CA . ARG A 1 224 ? 21.568 -11.969 -5.161 1.00 68.19 224 ARG A CA 1
ATOM 1775 C C . ARG A 1 224 ? 22.301 -11.538 -3.897 1.00 68.19 224 ARG A C 1
ATOM 1777 O O . ARG A 1 224 ? 22.848 -12.407 -3.228 1.00 68.19 224 ARG A O 1
ATOM 1784 N N . ALA A 1 225 ? 22.296 -10.239 -3.608 1.00 83.94 225 ALA A N 1
ATOM 1785 C CA . ALA A 1 225 ? 22.840 -9.699 -2.368 1.00 83.94 225 ALA A CA 1
ATOM 1786 C C . ALA A 1 225 ? 22.296 -10.486 -1.166 1.00 83.94 225 ALA A C 1
ATOM 1788 O O . ALA A 1 225 ? 21.083 -10.742 -1.082 1.00 83.94 225 ALA A O 1
ATOM 1789 N N . MET A 1 226 ? 23.206 -10.890 -0.284 1.00 90.50 226 MET A N 1
ATOM 1790 C CA . MET A 1 226 ? 22.915 -11.620 0.942 1.00 90.50 226 MET A CA 1
ATOM 1791 C C . MET A 1 226 ? 23.206 -10.710 2.128 1.00 90.50 226 MET A C 1
ATOM 1793 O O . MET A 1 226 ? 24.094 -9.870 2.074 1.00 90.50 226 MET A O 1
ATOM 1797 N N . PHE A 1 227 ? 22.433 -10.873 3.191 1.00 92.81 227 PHE A N 1
ATOM 1798 C CA . PHE A 1 227 ? 22.460 -10.007 4.354 1.00 92.81 227 PHE A CA 1
ATOM 1799 C C . PHE A 1 227 ? 22.501 -10.843 5.618 1.00 92.81 227 PHE A C 1
ATOM 1801 O O . PHE A 1 227 ? 21.740 -11.805 5.751 1.00 92.81 227 PHE A O 1
ATOM 1808 N N . SER A 1 228 ? 23.341 -10.451 6.560 1.00 93.12 228 SER A N 1
ATOM 1809 C CA . SER A 1 228 ? 23.372 -11.031 7.894 1.00 93.12 228 SER A CA 1
ATOM 1810 C C . SER A 1 228 ? 22.675 -10.123 8.890 1.00 93.12 228 SER A C 1
ATOM 1812 O O . SER A 1 228 ? 22.840 -8.909 8.847 1.00 93.12 228 SER A O 1
ATOM 1814 N N . LEU A 1 229 ? 21.892 -10.729 9.783 1.00 93.88 229 LEU A N 1
ATOM 1815 C CA . LEU A 1 229 ? 21.305 -10.064 10.940 1.00 93.88 229 LEU A CA 1
ATOM 1816 C C . LEU A 1 229 ? 22.195 -10.339 12.157 1.00 93.88 229 LEU A C 1
ATOM 1818 O O . LEU A 1 229 ? 22.332 -11.497 12.550 1.00 93.88 229 LEU A O 1
ATOM 1822 N N . ASN A 1 230 ? 22.783 -9.295 12.747 1.00 92.50 230 ASN A N 1
ATOM 1823 C CA . ASN A 1 230 ? 23.673 -9.362 13.914 1.00 92.50 230 ASN A CA 1
ATOM 1824 C C . ASN A 1 230 ? 24.834 -10.375 13.762 1.00 92.50 230 ASN A C 1
ATOM 1826 O O . ASN A 1 230 ? 25.187 -11.059 14.720 1.00 92.50 230 ASN A O 1
ATOM 1830 N N . GLY A 1 231 ? 25.398 -10.526 12.558 1.00 87.88 231 GLY A N 1
ATOM 1831 C CA . GLY A 1 231 ? 26.465 -11.503 12.286 1.00 87.88 231 GLY A CA 1
ATOM 1832 C C . GLY A 1 231 ? 25.989 -12.959 12.134 1.00 87.88 231 GLY A C 1
ATOM 1833 O O . GLY A 1 231 ? 26.810 -13.869 12.048 1.00 87.88 231 GLY A O 1
ATOM 1834 N N . GLY A 1 232 ? 24.675 -13.201 12.081 1.00 88.44 232 GLY A N 1
ATOM 1835 C CA . GLY A 1 232 ? 24.077 -14.506 11.797 1.00 88.44 232 GLY A CA 1
ATOM 1836 C C . GLY A 1 232 ? 24.213 -14.980 10.340 1.00 88.44 232 GLY A C 1
ATOM 1837 O O . GLY A 1 232 ? 24.916 -14.391 9.517 1.00 88.44 232 GLY A O 1
ATOM 1838 N N . VAL A 1 233 ? 23.506 -16.065 10.008 1.00 87.12 233 VAL A N 1
ATOM 1839 C CA . VAL A 1 233 ? 23.569 -16.707 8.682 1.00 87.12 233 VAL A CA 1
ATOM 1840 C C . VAL A 1 233 ? 23.143 -15.727 7.574 1.00 87.12 233 VAL A C 1
ATOM 1842 O O . VAL A 1 233 ? 22.086 -15.102 7.704 1.00 87.12 233 VAL A O 1
ATOM 1845 N N . PRO A 1 234 ? 23.908 -15.609 6.469 1.00 90.44 234 PRO A N 1
ATOM 1846 C CA . PRO A 1 234 ? 23.523 -14.770 5.341 1.00 90.44 234 PRO A CA 1
ATOM 1847 C C . PRO A 1 234 ? 22.194 -15.222 4.721 1.00 90.44 234 PRO A C 1
ATOM 1849 O O . PRO A 1 234 ? 21.999 -16.393 4.392 1.00 90.44 234 PRO A O 1
ATOM 1852 N N . MET A 1 235 ? 21.290 -14.274 4.498 1.00 91.69 235 MET A N 1
ATOM 1853 C CA . MET A 1 235 ? 19.950 -14.483 3.951 1.00 91.69 235 MET A CA 1
ATOM 1854 C C . MET A 1 235 ? 19.655 -13.479 2.837 1.00 91.69 235 MET A C 1
ATOM 1856 O O . MET A 1 235 ? 20.183 -12.376 2.811 1.00 91.69 235 MET A O 1
ATOM 1860 N N . ASN A 1 236 ? 18.763 -13.821 1.910 1.00 91.62 236 ASN A N 1
ATOM 1861 C CA . ASN A 1 236 ? 18.271 -12.828 0.952 1.00 91.62 236 ASN A CA 1
ATOM 1862 C C . ASN A 1 236 ? 17.355 -11.797 1.650 1.00 91.62 236 ASN A C 1
ATOM 1864 O O . ASN A 1 236 ? 16.773 -12.095 2.690 1.00 91.62 236 ASN A O 1
ATOM 1868 N N . LYS A 1 237 ? 17.147 -10.625 1.029 1.00 92.44 237 LYS A N 1
ATOM 1869 C CA . LYS A 1 237 ? 16.343 -9.509 1.583 1.00 92.44 237 LYS A CA 1
ATOM 1870 C C . LYS A 1 237 ? 15.041 -9.947 2.258 1.00 92.44 237 LYS A C 1
ATOM 1872 O O . LYS A 1 237 ? 14.776 -9.597 3.402 1.00 92.44 237 LYS A O 1
ATOM 1877 N N . ARG A 1 238 ? 14.219 -10.724 1.544 1.00 92.31 238 ARG A N 1
ATOM 1878 C CA . ARG A 1 238 ? 12.897 -11.149 2.026 1.00 92.31 238 ARG A CA 1
ATOM 1879 C C . ARG A 1 238 ? 12.984 -12.098 3.221 1.00 92.31 238 ARG A C 1
ATOM 1881 O O . ARG A 1 238 ? 12.093 -12.075 4.061 1.00 92.31 238 ARG A O 1
ATOM 1888 N N . ALA A 1 239 ? 14.015 -12.938 3.292 1.00 92.44 239 ALA A N 1
ATOM 1889 C CA . ALA A 1 239 ? 14.248 -13.813 4.433 1.00 92.44 239 ALA A CA 1
ATOM 1890 C C . ALA A 1 239 ? 14.785 -13.010 5.625 1.00 92.44 239 ALA A C 1
ATOM 1892 O O . ALA A 1 239 ? 14.324 -13.212 6.739 1.00 92.44 239 ALA A O 1
ATOM 1893 N N . THR A 1 240 ? 15.655 -12.023 5.391 1.00 95.25 240 THR A N 1
ATOM 1894 C CA . THR A 1 240 ? 16.138 -11.115 6.439 1.00 95.25 240 THR A CA 1
ATOM 1895 C C . THR A 1 240 ? 14.992 -10.374 7.126 1.00 95.25 240 THR A C 1
ATOM 1897 O O . THR A 1 240 ? 14.934 -10.364 8.350 1.00 9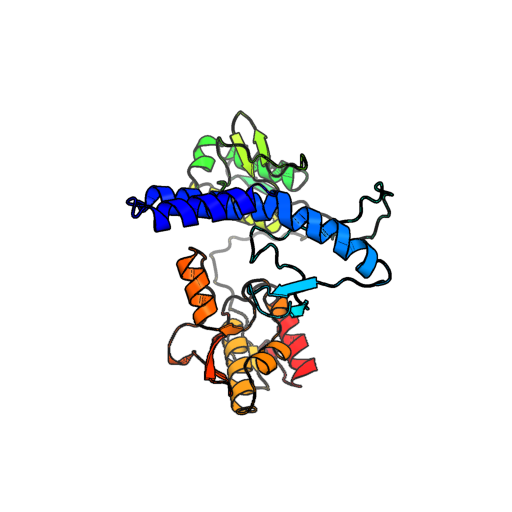5.25 240 THR A O 1
ATOM 1900 N N . VAL A 1 241 ? 14.042 -9.807 6.369 1.00 96.56 241 VAL A N 1
ATOM 1901 C CA . VAL A 1 241 ? 12.863 -9.135 6.955 1.00 96.56 241 VAL A CA 1
ATOM 1902 C C . VAL A 1 241 ? 12.029 -10.103 7.794 1.00 96.56 241 VAL A C 1
ATOM 1904 O O . VAL A 1 241 ? 11.663 -9.772 8.920 1.00 96.56 241 VAL A O 1
ATOM 1907 N N . LEU A 1 242 ? 11.744 -11.300 7.272 1.00 97.00 242 LEU A N 1
ATOM 1908 C CA . LEU A 1 242 ? 10.989 -12.320 8.002 1.00 97.00 242 LEU A CA 1
ATOM 1909 C C . LEU A 1 242 ? 11.677 -12.690 9.321 1.00 97.00 242 LEU A C 1
ATOM 1911 O O . LEU A 1 242 ? 11.017 -12.725 10.356 1.00 97.00 242 LEU A O 1
ATOM 1915 N N . THR A 1 243 ? 12.993 -12.914 9.297 1.00 95.69 243 THR A N 1
ATOM 1916 C CA . THR A 1 243 ? 13.783 -13.240 10.491 1.00 95.69 243 THR A CA 1
ATOM 1917 C C . THR A 1 243 ? 13.774 -12.100 11.503 1.00 95.69 243 THR A C 1
ATOM 1919 O O . THR A 1 243 ? 13.592 -12.351 12.687 1.00 95.69 243 THR A O 1
ATOM 1922 N N . VAL A 1 244 ? 13.885 -10.844 11.060 1.00 97.38 244 VAL A N 1
ATOM 1923 C CA . VAL A 1 244 ? 13.770 -9.673 11.944 1.00 97.38 244 VAL A CA 1
ATOM 1924 C C . VAL A 1 244 ? 12.413 -9.661 12.658 1.00 97.38 244 VAL A C 1
ATOM 1926 O O . VAL A 1 244 ? 12.355 -9.532 13.878 1.00 97.38 244 VAL A O 1
ATOM 1929 N N . VAL A 1 245 ? 11.307 -9.842 11.931 1.00 97.75 245 VAL A N 1
ATOM 1930 C CA . VAL A 1 245 ? 9.975 -9.842 12.557 1.00 97.75 245 VAL A CA 1
ATOM 1931 C C . VAL A 1 245 ? 9.803 -11.048 13.492 1.00 97.75 245 VAL A C 1
ATOM 1933 O O . VAL A 1 245 ? 9.306 -10.878 14.604 1.00 97.75 245 VAL A O 1
ATOM 1936 N N . LYS A 1 246 ? 10.259 -12.244 13.089 1.00 96.69 246 LYS A N 1
ATOM 1937 C CA . LYS A 1 246 ? 10.242 -13.459 13.926 1.00 96.69 246 LYS A CA 1
ATOM 1938 C C . LYS A 1 246 ? 11.003 -13.252 15.237 1.00 96.69 246 LYS A C 1
ATOM 1940 O O . LYS A 1 246 ? 10.441 -13.501 16.302 1.00 96.69 246 LYS A O 1
ATOM 1945 N N . ASN A 1 247 ? 12.229 -12.733 15.164 1.00 96.38 247 ASN A N 1
ATOM 1946 C CA . ASN A 1 247 ? 13.046 -12.451 16.341 1.00 96.38 247 ASN A CA 1
ATOM 1947 C C . ASN A 1 247 ? 12.342 -11.453 17.266 1.00 96.38 247 ASN A C 1
ATOM 1949 O O . ASN A 1 247 ? 12.262 -11.687 18.469 1.00 96.38 247 ASN A O 1
ATOM 1953 N N . TYR A 1 248 ? 11.744 -10.394 16.711 1.00 97.25 248 TYR A N 1
ATOM 1954 C CA . TYR A 1 248 ? 11.084 -9.370 17.523 1.00 97.25 248 TYR A CA 1
ATOM 1955 C C . TYR A 1 248 ? 9.911 -9.952 18.311 1.00 97.25 248 TYR A C 1
ATOM 1957 O O . TYR A 1 248 ? 9.804 -9.717 19.512 1.00 97.25 248 TYR A O 1
ATOM 1965 N N . VAL A 1 249 ? 9.068 -10.750 17.649 1.00 96.00 249 VAL A N 1
ATOM 1966 C CA . VAL A 1 249 ? 7.930 -11.427 18.287 1.00 96.00 249 VAL A CA 1
ATOM 1967 C C . VAL A 1 249 ? 8.405 -12.418 19.350 1.00 96.00 249 VAL A C 1
ATOM 1969 O O . VAL A 1 249 ? 7.810 -12.481 20.421 1.00 96.00 249 VAL A O 1
ATOM 1972 N N . SER A 1 250 ? 9.496 -13.150 19.098 1.00 94.94 250 SER A N 1
ATOM 1973 C CA . SER A 1 250 ? 10.050 -14.086 20.085 1.00 94.94 250 SER A CA 1
ATOM 1974 C C . SER A 1 250 ? 10.645 -13.398 21.317 1.00 94.94 250 SER A C 1
ATOM 1976 O O . SER A 1 250 ? 10.497 -13.905 22.425 1.00 94.94 250 SER A O 1
ATOM 1978 N N . GLU A 1 251 ? 11.272 -12.231 21.147 1.00 95.25 251 GLU A N 1
ATOM 1979 C CA . GLU A 1 251 ? 11.827 -11.440 22.254 1.00 95.25 251 GLU A CA 1
ATOM 1980 C C . GLU A 1 251 ? 10.743 -10.667 23.019 1.00 95.25 251 GLU A C 1
ATOM 1982 O O . GLU A 1 251 ? 10.918 -10.337 24.192 1.00 95.25 251 GLU A O 1
ATOM 1987 N N . HIS A 1 252 ? 9.603 -10.404 22.375 1.00 96.06 252 HIS A N 1
ATOM 1988 C CA . HIS A 1 252 ? 8.492 -9.635 22.932 1.00 96.06 252 HIS A CA 1
ATOM 1989 C C . HIS A 1 252 ? 7.178 -10.432 22.864 1.00 96.06 252 HIS A C 1
ATOM 1991 O O . HIS A 1 252 ? 6.227 -9.985 22.218 1.00 96.06 252 HIS A O 1
ATOM 1997 N N . PRO A 1 253 ? 7.058 -11.574 23.572 1.00 94.56 253 PRO A N 1
ATOM 1998 C CA . PRO A 1 253 ? 5.874 -12.438 23.492 1.00 94.56 253 PRO A CA 1
ATOM 1999 C C . PRO A 1 253 ? 4.585 -11.757 23.979 1.00 94.56 253 PRO A C 1
ATOM 2001 O O . PRO A 1 253 ? 3.492 -12.210 23.663 1.00 94.56 253 PRO A O 1
ATOM 2004 N N . GLN A 1 254 ? 4.709 -10.652 24.723 1.00 93.44 254 GLN A N 1
ATOM 2005 C CA . GLN A 1 254 ? 3.596 -9.849 25.242 1.00 93.44 254 GLN A CA 1
ATOM 2006 C C . GLN A 1 254 ? 3.140 -8.748 24.263 1.00 93.44 254 GLN A C 1
ATOM 2008 O O . GLN A 1 254 ? 2.223 -7.984 24.568 1.00 93.44 254 GLN A O 1
ATOM 2013 N N . ALA A 1 255 ? 3.811 -8.588 23.117 1.00 92.12 255 ALA A N 1
ATOM 2014 C CA . ALA A 1 255 ? 3.508 -7.521 22.175 1.00 92.12 255 ALA A CA 1
ATOM 2015 C C . ALA A 1 255 ? 2.175 -7.779 21.460 1.00 92.12 255 ALA A C 1
ATOM 2017 O O . ALA A 1 255 ? 1.987 -8.792 20.781 1.00 92.12 255 ALA A O 1
ATOM 2018 N N . THR A 1 256 ? 1.257 -6.820 21.573 1.00 96.56 256 THR A N 1
ATOM 2019 C CA . THR A 1 256 ? 0.030 -6.792 20.770 1.00 96.56 256 THR A CA 1
ATOM 2020 C C . THR A 1 256 ? 0.354 -6.504 19.308 1.00 96.56 256 THR A C 1
ATOM 2022 O O . THR A 1 256 ? 1.397 -5.919 18.990 1.00 96.56 256 THR A O 1
ATOM 2025 N N . PHE A 1 257 ? -0.556 -6.837 18.394 1.00 93.38 257 PHE A N 1
ATOM 2026 C CA . PHE A 1 257 ? -0.358 -6.539 16.976 1.00 93.38 257 PHE A CA 1
ATOM 2027 C C . PHE A 1 257 ? -0.188 -5.038 16.721 1.00 93.38 257 PHE A C 1
ATOM 2029 O O . PHE A 1 257 ? 0.631 -4.629 15.896 1.00 93.38 257 PHE A O 1
ATOM 2036 N N . SER A 1 258 ? -0.899 -4.198 17.483 1.00 91.62 258 SER A N 1
ATOM 2037 C CA . SER A 1 258 ? -0.709 -2.745 17.438 1.00 91.62 258 SER A CA 1
ATOM 2038 C C . SER A 1 258 ? 0.729 -2.357 17.784 1.00 91.62 258 SER A C 1
ATOM 2040 O O . SER A 1 258 ? 1.305 -1.504 17.111 1.00 91.62 258 SER A O 1
ATOM 2042 N N . LYS A 1 259 ? 1.341 -2.997 18.791 1.00 93.00 259 LYS A N 1
ATOM 2043 C CA . LYS A 1 259 ? 2.731 -2.710 19.154 1.00 93.00 259 LYS A CA 1
ATOM 2044 C C . LYS A 1 259 ? 3.713 -3.175 18.080 1.00 93.00 259 LYS A C 1
ATOM 2046 O O . LYS A 1 259 ? 4.643 -2.447 17.742 1.00 93.00 259 LYS A O 1
ATOM 2051 N N . ILE A 1 260 ? 3.466 -4.342 17.490 1.00 93.88 260 ILE A N 1
ATOM 2052 C CA . ILE A 1 260 ? 4.254 -4.862 16.364 1.00 93.88 260 ILE A CA 1
ATOM 2053 C C . ILE A 1 260 ? 4.173 -3.898 15.167 1.00 93.88 260 ILE A C 1
ATOM 2055 O O . ILE A 1 260 ? 5.193 -3.605 14.553 1.00 93.88 260 ILE A O 1
ATOM 2059 N N . LYS A 1 261 ? 2.999 -3.328 14.871 1.00 93.31 261 LYS A N 1
ATOM 2060 C CA . LYS A 1 261 ? 2.814 -2.295 13.833 1.00 93.31 261 LYS A CA 1
ATOM 2061 C C . LYS A 1 261 ? 3.530 -0.979 14.125 1.00 93.31 261 LYS A C 1
ATOM 2063 O O . LYS A 1 261 ? 3.954 -0.314 13.186 1.00 93.31 261 LYS A O 1
ATOM 2068 N N . GLU A 1 262 ? 3.653 -0.582 15.390 1.00 91.44 262 GLU A N 1
ATOM 2069 C CA . GLU A 1 262 ? 4.448 0.596 15.762 1.00 91.44 262 GLU A CA 1
ATOM 2070 C C . GLU A 1 262 ? 5.934 0.378 15.472 1.00 91.44 262 GLU A C 1
ATOM 2072 O O . GLU A 1 262 ? 6.603 1.284 14.977 1.00 91.44 262 GLU A O 1
ATOM 2077 N N . VAL A 1 263 ? 6.440 -0.825 15.754 1.00 92.44 263 VAL A N 1
ATOM 2078 C CA . VAL A 1 263 ? 7.835 -1.192 15.483 1.00 92.44 263 VAL A CA 1
ATOM 2079 C C . VAL A 1 263 ? 8.080 -1.435 13.998 1.00 92.44 263 VAL A C 1
ATOM 2081 O O . VAL A 1 263 ? 9.137 -1.066 13.495 1.00 92.44 263 VAL A O 1
ATOM 2084 N N . PHE A 1 264 ? 7.108 -1.986 13.274 1.00 94.69 264 PHE A N 1
ATOM 2085 C CA . PHE A 1 264 ? 7.190 -2.265 11.841 1.00 94.69 264 PHE A CA 1
ATOM 2086 C C . PHE A 1 264 ? 6.111 -1.497 11.059 1.00 94.69 264 PHE A C 1
ATOM 2088 O O . PHE A 1 264 ? 5.143 -2.098 10.577 1.00 94.69 264 PHE A O 1
ATOM 2095 N N . PRO A 1 265 ? 6.254 -0.165 10.922 1.00 88.31 265 PRO A N 1
ATOM 2096 C CA . PRO A 1 265 ? 5.242 0.668 10.290 1.00 88.31 265 PRO A CA 1
ATOM 2097 C C . PRO A 1 265 ? 5.127 0.394 8.791 1.00 88.31 265 PRO A C 1
ATOM 2099 O O . PRO A 1 265 ? 6.121 0.185 8.093 1.00 88.31 265 PRO A O 1
ATOM 2102 N N . ASP A 1 266 ? 3.898 0.480 8.276 1.00 83.38 266 ASP A N 1
ATOM 2103 C CA . ASP A 1 266 ? 3.570 0.144 6.883 1.00 83.38 266 ASP A CA 1
ATOM 2104 C C . ASP A 1 266 ? 4.429 0.885 5.865 1.00 83.38 266 ASP A C 1
ATOM 2106 O O . ASP A 1 266 ? 4.860 0.287 4.886 1.00 83.38 266 ASP A O 1
ATOM 2110 N N . LEU A 1 267 ? 4.760 2.148 6.141 1.00 82.38 267 LEU A N 1
ATOM 2111 C CA . LEU A 1 267 ? 5.575 3.011 5.284 1.00 82.38 267 LEU A CA 1
ATOM 2112 C C . LEU A 1 267 ? 6.940 2.423 4.897 1.00 82.38 267 LEU A C 1
ATOM 2114 O O . LEU A 1 267 ? 7.485 2.814 3.868 1.00 82.38 267 LEU A O 1
ATOM 2118 N N . LEU A 1 268 ? 7.488 1.490 5.687 1.00 84.00 268 LEU A N 1
ATOM 2119 C CA . LEU A 1 268 ? 8.758 0.835 5.362 1.00 84.00 268 LEU A CA 1
ATOM 2120 C C . LEU A 1 268 ? 8.652 -0.036 4.108 1.00 84.00 268 LEU A C 1
ATOM 2122 O O . LEU A 1 268 ? 9.655 -0.241 3.438 1.00 84.00 268 LEU A O 1
ATOM 2126 N N . GLN A 1 269 ? 7.453 -0.520 3.784 1.00 87.12 269 GLN A N 1
ATOM 2127 C CA . GLN A 1 269 ? 7.171 -1.313 2.586 1.00 87.12 269 GLN A CA 1
ATOM 2128 C C . GLN A 1 269 ? 6.169 -0.607 1.646 1.00 87.12 269 GLN A C 1
ATOM 2130 O O . GLN A 1 269 ? 6.182 -0.798 0.434 1.00 87.12 269 GLN A O 1
ATOM 2135 N N . GLY A 1 270 ? 5.313 0.273 2.165 1.00 83.88 270 GLY A N 1
ATOM 2136 C CA . GLY A 1 270 ? 4.272 0.973 1.414 1.00 83.88 270 GLY A CA 1
ATOM 2137 C C . GLY A 1 270 ? 2.878 0.405 1.682 1.00 83.88 270 GLY A C 1
ATOM 2138 O O . GLY A 1 270 ? 2.528 0.096 2.819 1.00 83.88 270 GLY A O 1
ATOM 2139 N N . SER A 1 271 ? 2.056 0.301 0.636 1.00 78.38 271 SER A N 1
ATOM 2140 C CA . SER A 1 271 ? 0.627 -0.029 0.751 1.00 78.38 271 SER A CA 1
ATOM 2141 C C . SER A 1 271 ? 0.348 -1.436 1.290 1.00 78.38 271 SER A C 1
ATOM 2143 O O . SER A 1 271 ? -0.644 -1.629 1.994 1.00 78.38 271 SER A O 1
ATOM 2145 N N . TYR A 1 272 ? 1.222 -2.411 1.016 1.00 81.81 272 TYR A N 1
ATOM 2146 C CA . TYR A 1 272 ? 1.096 -3.770 1.559 1.00 81.81 272 TYR A CA 1
ATOM 2147 C C . TYR A 1 272 ? 1.645 -3.860 2.988 1.00 81.81 272 TYR A C 1
ATOM 2149 O O . TYR A 1 272 ? 1.174 -4.675 3.786 1.00 81.81 272 TYR A O 1
ATOM 2157 N N . GLY A 1 273 ? 2.531 -2.948 3.385 1.00 90.62 273 GLY A N 1
ATOM 2158 C CA . GLY A 1 273 ? 3.121 -2.875 4.719 1.00 90.62 273 GLY A CA 1
ATOM 2159 C C . GLY A 1 273 ? 4.053 -4.039 5.049 1.00 90.62 273 GLY A C 1
ATOM 2160 O O . GLY A 1 273 ? 4.176 -5.005 4.300 1.00 90.62 273 GLY A O 1
ATOM 2161 N N . VAL A 1 274 ? 4.744 -3.926 6.184 1.00 93.62 274 VAL A N 1
ATOM 2162 C CA . VAL A 1 274 ? 5.719 -4.939 6.629 1.00 93.62 274 VAL A CA 1
ATOM 2163 C C . VAL A 1 274 ? 5.007 -6.192 7.127 1.00 93.62 274 VAL A C 1
ATOM 2165 O O . VAL A 1 274 ? 5.381 -7.302 6.761 1.00 93.62 274 VAL A O 1
ATOM 2168 N N . VAL A 1 275 ? 3.961 -5.995 7.933 1.00 96.00 275 VAL A N 1
ATOM 2169 C CA . VAL A 1 275 ? 3.124 -7.047 8.521 1.00 96.00 275 VAL A CA 1
ATOM 2170 C C . VAL A 1 275 ? 1.645 -6.741 8.297 1.00 96.00 275 VAL A C 1
ATOM 2172 O O . VAL A 1 275 ? 1.253 -5.569 8.253 1.00 96.00 275 VAL A O 1
ATOM 2175 N N . ARG A 1 276 ? 0.803 -7.769 8.173 1.00 96.25 276 ARG A N 1
ATOM 2176 C CA . ARG A 1 276 ? -0.641 -7.615 7.926 1.00 96.25 276 ARG A CA 1
ATOM 2177 C C . ARG A 1 276 ? -1.438 -8.772 8.549 1.00 96.25 276 ARG A C 1
ATOM 2179 O O . ARG A 1 276 ? -0.989 -9.910 8.406 1.00 96.25 276 ARG A O 1
ATOM 2186 N N . PRO A 1 277 ? -2.586 -8.524 9.214 1.00 96.25 277 PRO A N 1
ATOM 2187 C CA . PRO A 1 277 ? -3.445 -9.600 9.713 1.00 96.25 277 PRO A CA 1
ATOM 2188 C C . PRO A 1 277 ? -3.919 -10.510 8.578 1.00 96.25 277 PRO A C 1
ATOM 2190 O O . PRO A 1 277 ? -4.235 -10.011 7.499 1.00 96.25 277 PRO A O 1
ATOM 2193 N N . LEU A 1 278 ? -4.032 -11.817 8.825 1.00 88.56 278 LEU A N 1
ATOM 2194 C CA . LEU A 1 278 ? -4.477 -12.778 7.804 1.00 88.56 278 LEU A CA 1
ATOM 2195 C C . LEU A 1 278 ? -5.872 -12.450 7.270 1.00 88.56 278 LEU A C 1
ATOM 2197 O O . LEU A 1 278 ? -6.092 -12.546 6.070 1.00 88.56 278 LEU A O 1
ATOM 2201 N N . VAL A 1 279 ? -6.780 -11.985 8.133 1.00 80.75 279 VAL A N 1
ATOM 2202 C CA . VAL A 1 279 ? -8.128 -11.551 7.728 1.00 80.75 279 VAL A CA 1
ATOM 2203 C C . VAL A 1 279 ? -8.057 -10.394 6.727 1.00 80.75 279 VAL A C 1
ATOM 2205 O O . VAL A 1 279 ? -8.740 -10.409 5.710 1.00 80.75 279 VAL A O 1
ATOM 2208 N N . GLU A 1 280 ? -7.181 -9.410 6.959 1.00 86.38 280 GLU A N 1
ATOM 2209 C CA . GLU A 1 280 ? -6.989 -8.304 6.013 1.00 86.38 280 GLU A CA 1
ATOM 2210 C C . GLU A 1 280 ? -6.338 -8.771 4.705 1.00 86.38 280 GLU A C 1
ATOM 2212 O O . GLU A 1 280 ? -6.637 -8.215 3.651 1.00 86.38 280 GLU A O 1
ATOM 2217 N N . ILE A 1 281 ? -5.442 -9.761 4.753 1.00 86.56 281 ILE A N 1
ATOM 2218 C CA . ILE A 1 281 ? -4.848 -10.344 3.544 1.00 86.56 281 ILE A CA 1
ATOM 2219 C C . ILE A 1 281 ? -5.925 -11.068 2.733 1.00 86.56 281 ILE A C 1
ATOM 2221 O O . ILE A 1 281 ? -6.026 -10.824 1.535 1.00 86.56 281 ILE A O 1
ATOM 2225 N N . GLN A 1 282 ? -6.760 -11.884 3.379 1.00 78.75 282 GLN A N 1
ATOM 2226 C CA . GLN A 1 282 ? -7.836 -12.615 2.712 1.00 78.75 282 GLN A CA 1
ATOM 2227 C C . GLN A 1 282 ? -8.834 -11.660 2.054 1.00 78.75 282 GLN A C 1
ATOM 2229 O O . GLN A 1 282 ? -9.098 -11.798 0.868 1.00 78.75 282 GLN A O 1
ATOM 2234 N N . ASN A 1 283 ? -9.265 -10.608 2.756 1.00 76.50 283 ASN A N 1
ATOM 2235 C CA . ASN A 1 283 ? -10.152 -9.590 2.184 1.00 76.50 283 ASN A CA 1
ATOM 2236 C C . ASN A 1 283 ? -9.576 -8.955 0.906 1.00 76.50 283 ASN A C 1
ATOM 2238 O O . ASN A 1 283 ? -10.316 -8.591 -0.004 1.00 76.50 283 ASN A O 1
ATOM 2242 N N . ARG A 1 284 ? -8.248 -8.800 0.824 1.00 85.12 284 ARG A N 1
ATOM 2243 C CA . ARG A 1 284 ? -7.578 -8.274 -0.374 1.00 85.12 284 ARG A CA 1
ATOM 2244 C C . ARG A 1 284 ? -7.551 -9.290 -1.509 1.00 85.12 284 ARG A C 1
ATOM 2246 O O . ARG A 1 284 ? -7.747 -8.892 -2.653 1.00 85.12 284 ARG A O 1
ATOM 2253 N N . ILE A 1 285 ? -7.317 -10.563 -1.197 1.00 76.19 285 ILE A N 1
ATOM 2254 C CA . ILE A 1 285 ? -7.395 -11.660 -2.171 1.00 76.19 285 ILE A CA 1
ATOM 2255 C C . ILE A 1 285 ? -8.818 -11.743 -2.733 1.00 76.19 285 ILE A C 1
ATOM 2257 O O . ILE A 1 285 ? -8.995 -11.728 -3.948 1.00 76.19 285 ILE A O 1
ATOM 2261 N N . ASP A 1 286 ? -9.828 -11.717 -1.863 1.00 68.31 286 ASP A N 1
ATOM 2262 C CA . ASP A 1 286 ? -11.246 -11.768 -2.239 1.00 68.31 286 ASP A CA 1
ATOM 2263 C C . ASP A 1 286 ? -11.658 -10.550 -3.083 1.00 68.31 286 ASP A C 1
ATOM 2265 O O . ASP A 1 286 ? -12.464 -10.661 -4.005 1.00 68.31 286 ASP A O 1
ATOM 2269 N N . ALA A 1 287 ? -11.046 -9.389 -2.827 1.00 71.38 287 ALA A N 1
ATOM 2270 C CA . ALA A 1 287 ? -11.195 -8.180 -3.636 1.00 71.38 287 ALA A CA 1
ATOM 2271 C C . ALA A 1 287 ? -10.408 -8.209 -4.967 1.00 71.38 287 ALA A C 1
ATOM 2273 O O . ALA A 1 287 ? -10.334 -7.191 -5.659 1.00 71.38 287 ALA A O 1
ATOM 2274 N N . GLY A 1 288 ? -9.790 -9.337 -5.330 1.00 68.38 288 GLY A N 1
ATOM 2275 C CA . GLY A 1 288 ? -9.037 -9.511 -6.575 1.00 68.38 288 GLY A CA 1
ATOM 2276 C C . GLY A 1 288 ? -7.672 -8.818 -6.598 1.00 68.38 288 GLY A C 1
ATOM 2277 O O . GLY A 1 288 ? -7.118 -8.587 -7.673 1.00 68.38 288 GLY A O 1
ATOM 2278 N N . GLN A 1 289 ? -7.122 -8.448 -5.438 1.00 78.06 289 GLN A N 1
ATOM 2279 C CA . GLN A 1 289 ? -5.763 -7.917 -5.336 1.00 78.06 289 GLN A CA 1
ATOM 2280 C C . GLN A 1 289 ? -4.742 -9.058 -5.296 1.00 78.06 289 GLN A C 1
ATOM 2282 O O . GLN A 1 289 ? -5.011 -10.158 -4.826 1.00 78.06 289 GLN A O 1
ATOM 2287 N N . ASP A 1 290 ? -3.509 -8.774 -5.700 1.00 83.56 290 ASP A N 1
ATOM 2288 C CA . ASP A 1 290 ? -2.404 -9.741 -5.757 1.00 83.56 290 ASP A CA 1
ATOM 2289 C C . ASP A 1 290 ? -1.780 -10.074 -4.383 1.00 83.56 290 ASP A C 1
ATOM 2291 O O . ASP A 1 290 ? -0.611 -10.456 -4.304 1.00 83.56 290 ASP A O 1
ATOM 2295 N N . ALA A 1 291 ? -2.531 -9.918 -3.287 1.00 82.56 291 ALA A N 1
ATOM 2296 C CA . ALA A 1 291 ? -2.029 -10.066 -1.922 1.00 82.56 291 ALA A CA 1
ATOM 2297 C C . ALA A 1 291 ? -1.486 -11.478 -1.630 1.00 82.56 291 ALA A C 1
ATOM 2299 O O . ALA A 1 291 ? -0.519 -11.609 -0.880 1.00 82.56 291 ALA A O 1
ATOM 2300 N N . GLU A 1 292 ? -2.018 -12.510 -2.287 1.00 86.44 292 GLU A N 1
ATOM 2301 C CA . GLU A 1 292 ? -1.522 -13.892 -2.204 1.00 86.44 292 GLU A CA 1
ATOM 2302 C C . GLU A 1 292 ? -0.033 -14.014 -2.586 1.00 86.44 292 GLU A C 1
ATOM 2304 O O . GLU A 1 292 ? 0.700 -14.819 -2.023 1.00 86.44 292 GLU A O 1
ATOM 2309 N N . HIS A 1 293 ? 0.457 -13.140 -3.473 1.00 87.81 293 HIS A N 1
ATOM 2310 C CA . HIS A 1 293 ? 1.844 -13.118 -3.954 1.00 87.81 293 HIS A CA 1
ATOM 2311 C C . HIS A 1 293 ? 2.713 -12.059 -3.257 1.00 87.81 293 HIS A C 1
ATOM 2313 O O . HIS A 1 293 ? 3.759 -11.651 -3.788 1.00 87.81 293 HIS A O 1
ATOM 2319 N N . ARG A 1 294 ? 2.256 -11.520 -2.121 1.00 86.69 294 ARG A N 1
ATOM 2320 C CA . ARG A 1 294 ? 2.912 -10.399 -1.426 1.00 86.69 294 ARG A CA 1
ATOM 2321 C C . ARG A 1 294 ? 3.354 -10.749 -0.007 1.00 86.69 294 ARG A C 1
ATOM 2323 O O . ARG A 1 294 ? 4.246 -10.064 0.496 1.00 86.69 294 ARG A O 1
ATOM 2330 N N . TYR A 1 295 ? 2.811 -11.801 0.607 1.00 94.62 295 TYR A N 1
ATOM 2331 C CA . TYR A 1 295 ? 3.087 -12.202 1.993 1.00 94.62 295 TYR A CA 1
ATOM 2332 C C . TYR A 1 295 ? 3.528 -13.663 2.103 1.00 94.62 295 TYR A C 1
ATOM 2334 O O . TYR A 1 295 ? 3.175 -14.484 1.265 1.00 94.62 295 TYR A O 1
ATOM 2342 N N . TYR A 1 296 ? 4.313 -13.993 3.131 1.00 90.50 296 TYR A N 1
ATOM 2343 C CA . TYR A 1 296 ? 4.607 -15.387 3.473 1.00 90.50 296 TYR A CA 1
ATOM 2344 C C . TYR A 1 296 ? 3.366 -16.034 4.087 1.00 90.50 296 TYR A C 1
ATOM 2346 O O . TYR A 1 296 ? 3.037 -15.738 5.235 1.00 90.50 296 TYR A O 1
ATOM 2354 N N . LEU A 1 297 ? 2.670 -16.865 3.312 1.00 91.25 297 LEU A N 1
ATOM 2355 C CA . LEU A 1 297 ? 1.420 -17.513 3.721 1.00 91.25 297 LEU A CA 1
ATOM 2356 C C . LEU A 1 297 ? 1.601 -18.984 4.111 1.00 91.25 297 LEU A C 1
ATOM 2358 O O . LEU A 1 297 ? 0.634 -19.632 4.507 1.00 91.25 297 LEU A O 1
ATOM 2362 N N . GLU A 1 298 ? 2.824 -19.515 4.033 1.00 87.50 298 GLU A N 1
ATOM 2363 C CA . GLU A 1 298 ? 3.103 -20.871 4.495 1.00 87.50 298 GLU A CA 1
ATOM 2364 C C . GLU A 1 298 ? 2.929 -20.962 6.025 1.00 87.50 298 GLU A C 1
ATOM 2366 O O . GLU A 1 298 ? 3.378 -20.052 6.734 1.00 87.50 298 GLU A O 1
ATOM 2371 N N . PRO A 1 299 ? 2.312 -22.036 6.562 1.00 86.94 299 PRO A N 1
ATOM 2372 C CA . PRO A 1 299 ? 1.983 -22.153 7.987 1.00 86.94 299 PRO A CA 1
ATOM 2373 C C . PRO A 1 299 ? 3.152 -21.880 8.946 1.00 86.94 299 PRO A C 1
ATOM 2375 O O . PRO A 1 299 ? 2.963 -21.266 9.991 1.00 86.94 299 PRO A O 1
ATOM 2378 N N . GLU A 1 300 ? 4.372 -22.277 8.583 1.00 87.38 300 GLU A N 1
ATOM 2379 C CA . GLU A 1 300 ? 5.602 -22.067 9.358 1.00 87.38 300 GLU A CA 1
ATOM 2380 C C . GLU A 1 300 ? 6.082 -20.602 9.424 1.00 87.38 300 GLU A C 1
ATOM 2382 O O . GLU A 1 300 ? 6.969 -20.249 10.214 1.00 87.38 300 GLU A O 1
ATOM 2387 N N . ASN A 1 301 ? 5.539 -19.736 8.570 1.00 91.44 301 ASN A N 1
ATOM 2388 C CA . ASN A 1 301 ? 5.874 -18.317 8.487 1.00 91.44 301 ASN A CA 1
ATOM 2389 C C . ASN A 1 301 ? 4.766 -17.411 9.022 1.00 91.44 301 ASN A C 1
ATOM 2391 O O . ASN A 1 301 ? 5.002 -16.212 9.194 1.00 91.44 301 ASN A O 1
ATOM 2395 N N . ILE A 1 302 ? 3.602 -17.983 9.329 1.00 94.12 302 ILE A N 1
ATOM 2396 C CA . ILE A 1 302 ? 2.511 -17.285 9.990 1.00 94.12 302 ILE A CA 1
ATOM 2397 C C . ILE A 1 302 ? 2.878 -17.019 11.449 1.00 94.12 302 ILE A C 1
ATOM 2399 O O . ILE A 1 302 ? 3.344 -17.901 12.171 1.00 94.12 302 ILE A O 1
ATOM 2403 N N . LEU A 1 303 ? 2.662 -15.780 11.884 1.00 94.69 303 LEU A N 1
ATOM 2404 C CA . LEU A 1 303 ? 2.965 -15.319 13.233 1.00 94.69 303 LEU A CA 1
ATOM 2405 C C . LEU A 1 303 ? 1.679 -14.965 13.971 1.00 94.69 303 LEU A C 1
ATOM 2407 O O . LEU A 1 303 ? 0.639 -14.696 13.369 1.00 94.69 303 LEU A O 1
ATOM 2411 N N . LYS A 1 304 ? 1.764 -14.953 15.298 1.00 96.00 304 LYS A N 1
ATOM 2412 C CA . LYS A 1 304 ? 0.652 -14.626 16.183 1.00 96.00 304 LYS A CA 1
ATOM 2413 C C . LYS A 1 304 ? 1.127 -13.656 17.257 1.00 96.00 304 LYS A C 1
ATOM 2415 O O . LYS A 1 304 ? 2.203 -13.848 17.818 1.00 96.00 304 LYS A O 1
ATOM 2420 N N . SER A 1 305 ? 0.362 -12.598 17.491 1.00 95.00 305 SER A N 1
ATOM 2421 C CA . SER A 1 305 ? 0.627 -11.611 18.541 1.00 95.00 305 SER A CA 1
ATOM 2422 C C . SER A 1 305 ? -0.032 -12.001 19.868 1.00 95.00 305 SER A C 1
ATOM 2424 O O . SER A 1 305 ? -0.842 -12.926 19.922 1.00 95.00 305 SER A O 1
ATOM 2426 N N . ALA A 1 306 ? 0.289 -11.271 20.941 1.00 94.69 306 ALA A N 1
ATOM 2427 C CA . ALA A 1 306 ? -0.239 -11.536 22.283 1.00 94.69 306 ALA A CA 1
ATOM 2428 C C . ALA A 1 306 ? -1.765 -11.361 22.402 1.00 94.69 306 ALA A C 1
ATOM 2430 O O . ALA A 1 306 ? -2.404 -11.995 23.233 1.00 94.69 306 ALA A O 1
ATOM 2431 N N . ASP A 1 307 ? -2.352 -10.501 21.568 1.00 94.69 307 ASP A N 1
ATOM 2432 C CA . ASP A 1 307 ? -3.796 -10.264 21.444 1.00 94.69 307 ASP A CA 1
ATOM 2433 C C . ASP A 1 307 ? -4.472 -11.216 20.441 1.00 94.69 307 ASP A C 1
ATOM 2435 O O . ASP A 1 307 ? -5.525 -10.904 19.892 1.00 94.69 307 ASP A O 1
ATOM 2439 N N . GLU A 1 308 ? -3.864 -12.381 20.204 1.00 93.88 308 GLU A N 1
ATOM 2440 C CA . GLU A 1 308 ? -4.391 -13.484 19.393 1.00 93.88 308 GLU A CA 1
ATOM 2441 C C . GLU A 1 308 ? -4.586 -13.168 17.897 1.00 93.88 308 GLU A C 1
ATOM 2443 O O . GLU A 1 308 ? -5.147 -13.977 17.155 1.00 93.88 308 GLU A O 1
ATOM 2448 N N . ILE A 1 309 ? -4.069 -12.034 17.414 1.00 92.94 309 ILE A N 1
ATOM 2449 C CA . ILE A 1 309 ? -4.119 -11.679 15.995 1.00 92.94 309 ILE A CA 1
ATOM 2450 C C . ILE A 1 309 ? -3.069 -12.489 15.239 1.00 92.94 309 ILE A C 1
ATOM 2452 O O . ILE A 1 309 ? -1.867 -12.415 15.501 1.00 92.94 309 ILE A O 1
ATOM 2456 N N . VAL A 1 310 ? -3.541 -13.247 14.254 1.00 93.88 310 VAL A N 1
ATOM 2457 C CA . VAL A 1 310 ? -2.704 -14.017 13.334 1.00 93.88 310 VAL A CA 1
ATOM 2458 C C . VAL A 1 310 ? -2.348 -13.139 12.134 1.00 93.88 310 VAL A C 1
ATOM 2460 O O . VAL A 1 310 ? -3.228 -12.528 11.519 1.00 93.88 310 VAL A O 1
ATOM 2463 N N . PHE A 1 311 ? -1.064 -13.049 11.791 1.00 97.31 311 PHE A N 1
ATOM 2464 C CA . PHE A 1 311 ? -0.559 -12.142 10.761 1.00 97.31 311 PHE A CA 1
ATOM 2465 C C . PHE A 1 311 ? 0.606 -12.734 9.956 1.00 97.31 311 PHE A C 1
ATOM 2467 O O . PHE A 1 311 ? 1.269 -13.678 10.382 1.00 97.31 311 PHE A O 1
ATOM 2474 N N . ALA A 1 312 ? 0.868 -12.146 8.788 1.00 97.00 312 ALA A N 1
ATOM 2475 C CA . ALA A 1 312 ? 1.959 -12.535 7.899 1.00 97.00 312 ALA A CA 1
ATOM 2476 C C . ALA A 1 312 ? 2.885 -11.355 7.578 1.00 97.00 312 ALA A C 1
ATOM 2478 O O . ALA A 1 312 ? 2.519 -10.184 7.734 1.00 97.00 312 ALA A O 1
ATOM 2479 N N . VAL A 1 313 ? 4.094 -11.679 7.114 1.00 96.56 313 VAL A N 1
ATOM 2480 C CA . VAL A 1 313 ? 5.147 -10.717 6.754 1.00 96.56 313 VAL A CA 1
ATOM 2481 C C . VAL A 1 313 ? 5.227 -10.571 5.237 1.00 96.56 313 VAL A C 1
ATOM 2483 O O . VAL A 1 313 ? 5.175 -11.564 4.513 1.00 96.56 313 VAL A O 1
ATOM 2486 N N . SER A 1 314 ? 5.377 -9.341 4.744 1.00 93.94 314 SER A N 1
ATOM 2487 C CA . SER A 1 314 ? 5.563 -9.083 3.314 1.00 93.94 314 SER A CA 1
ATOM 2488 C C . SER A 1 314 ? 6.909 -9.618 2.826 1.00 93.94 314 SER A C 1
ATOM 2490 O O . SER A 1 314 ? 7.944 -9.407 3.462 1.00 93.94 314 SER A O 1
ATOM 2492 N N . HIS A 1 315 ? 6.923 -10.274 1.666 1.00 89.25 315 HIS A N 1
ATOM 2493 C CA . HIS A 1 315 ? 8.139 -10.836 1.071 1.00 89.25 315 HIS A CA 1
ATOM 2494 C C . HIS A 1 315 ? 8.632 -10.053 -0.155 1.00 89.25 315 HIS A C 1
ATOM 2496 O O . HIS A 1 315 ? 9.602 -10.464 -0.800 1.00 89.25 315 HIS A O 1
ATOM 2502 N N . GLN A 1 316 ? 7.982 -8.941 -0.516 1.00 84.69 316 GLN A N 1
ATOM 2503 C CA . GLN A 1 316 ? 8.378 -8.111 -1.655 1.00 84.69 316 GLN A CA 1
ATOM 2504 C C . GLN A 1 316 ? 9.023 -6.802 -1.207 1.00 84.69 316 GLN A C 1
ATOM 2506 O O . GLN A 1 316 ? 8.360 -5.885 -0.724 1.00 84.69 316 GLN A O 1
ATOM 2511 N N . TRP A 1 317 ? 10.334 -6.726 -1.433 1.00 81.31 317 TRP A N 1
ATOM 2512 C CA . TRP A 1 317 ? 11.185 -5.626 -1.000 1.00 81.31 317 TRP A CA 1
ATOM 2513 C C . TRP A 1 317 ? 12.077 -5.182 -2.158 1.00 81.31 317 TRP A C 1
ATOM 2515 O O . TRP A 1 317 ? 13.044 -5.857 -2.515 1.00 81.31 317 TRP A O 1
ATOM 2525 N N . GLY A 1 318 ? 11.704 -4.060 -2.775 1.00 74.69 318 GLY A N 1
ATOM 2526 C CA . GLY A 1 318 ? 12.478 -3.402 -3.827 1.00 74.69 318 GLY A CA 1
ATOM 2527 C C . GLY A 1 318 ? 13.494 -2.421 -3.240 1.00 74.69 318 GLY A C 1
ATOM 2528 O O . GLY A 1 318 ? 14.313 -2.770 -2.387 1.00 74.69 318 GLY A O 1
ATOM 2529 N N . ASN A 1 319 ? 13.395 -1.160 -3.657 1.00 81.00 319 ASN A N 1
ATOM 2530 C CA . ASN A 1 319 ? 14.306 -0.082 -3.251 1.00 81.00 319 ASN A CA 1
ATOM 2531 C C . ASN A 1 319 ? 14.091 0.414 -1.807 1.00 81.00 319 ASN A C 1
ATOM 2533 O O . ASN A 1 319 ? 14.778 1.323 -1.360 1.00 81.00 319 ASN A O 1
ATOM 2537 N N . GLN A 1 320 ? 13.145 -0.175 -1.073 1.00 84.38 320 GLN A N 1
ATOM 2538 C CA . GLN A 1 320 ? 12.816 0.203 0.305 1.00 84.38 320 GLN A CA 1
ATOM 2539 C C . GLN A 1 320 ? 13.623 -0.557 1.363 1.00 84.38 320 GLN A C 1
ATOM 2541 O O . GLN A 1 320 ? 13.668 -0.141 2.518 1.00 84.38 320 GLN A O 1
ATOM 2546 N N . PHE A 1 321 ? 14.292 -1.650 0.986 1.00 90.75 321 PHE A N 1
ATOM 2547 C CA . PHE A 1 321 ? 15.074 -2.455 1.926 1.00 90.75 321 PHE A CA 1
ATOM 2548 C C . PHE A 1 321 ? 16.151 -1.650 2.693 1.00 90.75 321 PHE A C 1
ATOM 2550 O O . PHE A 1 321 ? 16.233 -1.816 3.908 1.00 90.75 321 PHE A O 1
ATOM 2557 N N . PRO A 1 322 ? 16.890 -0.699 2.081 1.00 91.56 322 PRO A N 1
ATOM 2558 C CA . PRO A 1 322 ? 17.828 0.147 2.830 1.00 91.56 322 PRO A CA 1
ATOM 2559 C C . PRO A 1 322 ? 17.165 1.003 3.921 1.00 91.56 322 PRO A C 1
ATOM 2561 O O . PRO A 1 322 ? 17.741 1.215 4.988 1.00 91.56 322 PRO A O 1
ATOM 2564 N N . ALA A 1 323 ? 15.935 1.477 3.689 1.00 89.44 323 ALA A N 1
ATOM 2565 C CA . ALA A 1 323 ? 15.183 2.220 4.698 1.00 89.44 323 ALA A CA 1
ATOM 2566 C C . ALA A 1 323 ? 14.785 1.313 5.872 1.00 89.44 323 ALA A C 1
ATOM 2568 O O . ALA A 1 323 ? 14.884 1.726 7.026 1.00 89.44 323 ALA A O 1
ATOM 2569 N N . PHE A 1 324 ? 14.411 0.063 5.582 1.00 93.38 324 PHE A N 1
ATOM 2570 C CA . PHE A 1 324 ? 14.160 -0.954 6.600 1.00 93.38 324 PHE A CA 1
ATOM 2571 C C . PHE A 1 324 ? 15.414 -1.259 7.431 1.00 93.38 324 PHE A C 1
ATOM 2573 O O . PHE A 1 324 ? 15.327 -1.261 8.654 1.00 93.38 324 PHE A O 1
ATOM 2580 N N . GLN A 1 325 ? 16.586 -1.427 6.804 1.00 93.88 325 GLN A N 1
ATOM 2581 C CA . GLN A 1 325 ? 17.853 -1.637 7.523 1.00 93.88 325 GLN A CA 1
ATOM 2582 C C . GLN A 1 325 ? 18.143 -0.494 8.502 1.00 93.88 325 GLN A C 1
ATOM 2584 O O . GLN A 1 325 ? 18.384 -0.727 9.686 1.00 93.88 325 GLN A O 1
ATOM 2589 N N . LYS A 1 326 ? 18.045 0.754 8.026 1.00 93.31 326 LYS A N 1
ATOM 2590 C CA . LYS A 1 326 ? 18.246 1.944 8.863 1.00 93.31 326 LYS A CA 1
ATOM 2591 C C . LYS A 1 326 ? 17.247 2.007 10.021 1.00 93.31 326 LYS A C 1
ATOM 2593 O O . LYS A 1 326 ? 17.619 2.368 11.133 1.00 93.31 326 LYS A O 1
ATOM 2598 N N . HIS A 1 327 ? 15.985 1.664 9.767 1.00 94.38 327 HIS A N 1
ATOM 2599 C CA . HIS A 1 327 ? 14.943 1.631 10.791 1.00 94.38 327 HIS A CA 1
ATOM 2600 C C . HIS A 1 327 ? 15.235 0.583 11.867 1.00 94.38 327 HIS A C 1
ATOM 2602 O O . HIS A 1 327 ? 15.243 0.909 13.049 1.00 94.38 327 HIS A O 1
ATOM 2608 N N . VAL A 1 328 ? 15.551 -0.649 11.465 1.00 94.44 328 VAL A N 1
ATOM 2609 C CA . VAL A 1 328 ? 15.881 -1.746 12.387 1.00 94.44 328 VAL A CA 1
ATOM 2610 C C . VAL A 1 328 ? 17.085 -1.393 13.261 1.00 94.44 328 VAL A C 1
ATOM 2612 O O . VAL A 1 328 ? 17.024 -1.577 14.477 1.00 94.44 328 VAL A O 1
ATOM 2615 N N . LYS A 1 329 ? 18.126 -0.781 12.683 1.00 94.44 329 LYS A N 1
ATOM 2616 C CA . LYS A 1 329 ? 19.277 -0.294 13.450 1.00 94.44 329 LYS A CA 1
ATOM 2617 C C . LYS A 1 329 ? 18.884 0.756 14.485 1.00 94.44 329 LYS A C 1
ATOM 2619 O O . LYS A 1 329 ? 19.303 0.669 15.631 1.00 94.44 329 LYS A O 1
ATOM 2624 N N . ASN A 1 330 ? 18.057 1.726 14.111 1.00 93.56 330 ASN A N 1
ATOM 2625 C CA . ASN A 1 330 ? 17.699 2.830 15.001 1.00 93.56 330 ASN A CA 1
ATOM 2626 C C . ASN A 1 330 ? 16.691 2.438 16.091 1.00 93.56 330 ASN A C 1
ATOM 2628 O O . ASN A 1 330 ? 16.721 3.003 17.179 1.00 93.56 330 ASN A O 1
ATOM 2632 N N . THR A 1 331 ? 15.767 1.523 15.793 1.00 91.94 331 THR A N 1
ATOM 2633 C CA . THR A 1 331 ? 14.653 1.180 16.691 1.00 91.94 331 THR A CA 1
ATOM 2634 C C . THR A 1 331 ? 14.943 -0.051 17.539 1.00 91.94 331 THR A C 1
ATOM 2636 O O . THR A 1 331 ? 14.550 -0.084 18.701 1.00 91.94 331 THR A O 1
ATOM 2639 N N . LEU A 1 332 ? 15.616 -1.054 16.972 1.00 93.19 332 LEU A N 1
ATOM 2640 C CA . LEU A 1 332 ? 15.892 -2.332 17.639 1.00 93.19 332 LEU A CA 1
ATOM 2641 C C . LEU A 1 332 ? 17.368 -2.499 18.009 1.00 93.19 332 LEU A C 1
ATOM 2643 O O . LEU A 1 332 ? 17.720 -3.464 18.677 1.00 93.19 332 LEU A O 1
ATOM 2647 N N . ASN A 1 333 ? 18.235 -1.573 17.584 1.00 94.88 333 ASN A N 1
ATOM 2648 C CA . ASN A 1 333 ? 19.686 -1.689 17.731 1.00 94.88 333 ASN A CA 1
ATOM 2649 C C . ASN A 1 333 ? 20.253 -2.983 17.114 1.00 94.88 333 ASN A C 1
ATOM 2651 O O . ASN A 1 333 ? 21.277 -3.497 17.560 1.00 94.88 333 ASN A O 1
ATOM 2655 N N . TRP A 1 334 ? 19.589 -3.514 16.083 1.00 95.38 334 TRP A N 1
ATOM 2656 C CA . TRP A 1 334 ? 20.056 -4.680 15.336 1.00 95.38 334 TRP A CA 1
ATOM 2657 C C . TRP A 1 334 ? 20.736 -4.269 14.043 1.00 95.38 334 TRP A C 1
ATOM 2659 O O . TRP A 1 334 ? 20.312 -3.332 13.367 1.00 95.38 334 TRP A O 1
ATOM 2669 N N . ASP A 1 335 ? 21.781 -4.999 13.689 1.00 93.75 335 ASP A N 1
ATOM 2670 C CA . ASP A 1 335 ? 22.597 -4.734 12.521 1.00 93.75 335 ASP A CA 1
ATOM 2671 C C . ASP A 1 335 ? 22.220 -5.640 11.361 1.00 93.75 335 ASP A C 1
ATOM 2673 O O . ASP A 1 335 ? 22.091 -6.852 11.530 1.00 93.75 335 ASP A O 1
ATOM 2677 N N . ILE A 1 336 ? 22.036 -5.047 10.183 1.00 94.56 336 ILE A N 1
ATOM 2678 C CA . ILE A 1 336 ? 21.788 -5.784 8.945 1.00 94.56 336 ILE A CA 1
ATOM 2679 C C . ILE A 1 336 ? 22.850 -5.375 7.935 1.00 94.56 336 ILE A C 1
ATOM 2681 O O . ILE A 1 336 ? 22.738 -4.313 7.317 1.00 94.56 336 ILE A O 1
ATOM 2685 N N . GLU A 1 337 ? 23.841 -6.238 7.749 1.00 91.06 337 GLU A N 1
ATOM 2686 C CA . GLU A 1 337 ? 24.999 -5.993 6.888 1.00 91.06 337 GLU A CA 1
ATOM 2687 C C . GLU A 1 337 ? 24.930 -6.849 5.624 1.00 91.06 337 GLU A C 1
ATOM 2689 O O . GLU A 1 337 ? 24.496 -8.000 5.674 1.00 91.06 337 GLU A O 1
ATOM 2694 N N . GLU A 1 338 ? 25.334 -6.285 4.487 1.00 90.44 338 GLU A N 1
ATOM 2695 C CA . GLU A 1 338 ? 25.496 -7.032 3.234 1.00 90.44 338 GLU A CA 1
ATOM 2696 C C . GLU A 1 338 ? 26.831 -7.793 3.252 1.00 90.44 338 GLU A C 1
ATOM 2698 O O . GLU A 1 338 ? 27.842 -7.227 3.669 1.00 90.44 338 GLU A O 1
ATOM 2703 N N . ILE A 1 339 ? 26.821 -9.062 2.825 1.00 83.19 339 ILE A N 1
ATOM 2704 C CA . ILE A 1 339 ? 27.981 -9.978 2.843 1.00 83.19 339 ILE A CA 1
ATOM 2705 C C . ILE A 1 339 ? 28.357 -10.425 1.435 1.00 83.19 339 ILE A C 1
ATOM 2707 O O . ILE A 1 339 ? 27.435 -10.801 0.667 1.00 83.19 339 ILE A O 1
#

Organism: NCBI:txid1796646

pLDDT: mean 76.51, std 18.87, range [24.73, 97.75]

Sequence (339 aa):
MSTLSELYITMENLRKLNLPIDERLKQEAAKLEEDLIRTEILPTLTEKIEPALAQVQRELVLVVDYVPGTPLKVSLSRKRNISDVLPDAVEISPKIPHIVTATGINRSASTPFRVEFADGYICTGNGKDTFIDALKHMKLPRVATFENRIFAGFPLVGRKQRVTEDNYKWQENVDGWWIYVNMSNDTKIEMIRQVADYLGISVKVMNQGQSTSTSPVETMKGKRAMFSLNGGVPMNKRATVLTVVKNYVSEHPQATFSKIKEVFPDLLQGSYGVVRPLVEIQNRIDAGQDAEHRYYLEPENILKSADEIVFAVSHQWGNQFPAFQKHVKNTLNWDIEEI

Foldseek 3Di:
DQVLVVLVVVVVVCVVVVHDDDPVNVVVSVVVNLVSCLPPVVVVCLVVVVVVCVPPPDDWDWDWDDDPPDDIDIDIDPDPDCCVVDVRDDDDDPPDPDPPDDPDPVPPPQFWKKKAFPVGDIAGDGLQRSLVVLCVVVPLVLLQVPPVDDDPNHDQKAQDDDDDPVPDDQWDDDPNITGGRPDGSVVSVVSSVSSCVVSVTDMDMGGPPDDDDDDDDPPPVPDQWWKDKQPDDTDHLLVVLLVLLVVVCVVCVQDDVVNSCVLFPQVLPHPLGFKDFPVVLVVCVVVVHPSVQFWDPPPVSWDAHNVGGIMTGGRDDDPSSVVVQVSCCVRVVMHMDTD

Radius of gyration: 26.34 Å; chains: 1; bounding box: 79×53×62 Å